Protein AF-A0A6M3IX75-F1 (afdb_monomer_lite)

Radius of gyration: 53.21 Å; chains: 1; bounding box: 108×41×161 Å

Structure (mmCIF, N/CA/C/O backbone):
data_AF-A0A6M3IX75-F1
#
_entry.id   AF-A0A6M3IX75-F1
#
loop_
_atom_site.group_PDB
_atom_site.id
_atom_site.type_symbol
_atom_site.label_atom_id
_atom_site.label_alt_id
_atom_site.label_comp_id
_atom_site.label_asym_id
_atom_site.label_entity_id
_atom_site.label_seq_id
_atom_site.pdbx_PDB_ins_code
_atom_site.Cartn_x
_atom_site.Cartn_y
_atom_site.Cartn_z
_atom_site.occupancy
_atom_site.B_iso_or_equiv
_atom_site.auth_seq_id
_atom_site.auth_comp_id
_atom_site.auth_asym_id
_atom_site.auth_atom_id
_atom_site.pdbx_PDB_model_num
ATOM 1 N N . MET A 1 1 ? 68.696 -11.502 -89.569 1.00 40.44 1 MET A N 1
ATOM 2 C CA . MET A 1 1 ? 69.568 -10.321 -89.372 1.00 40.44 1 MET A CA 1
ATOM 3 C C . MET A 1 1 ? 68.921 -9.102 -90.008 1.00 40.44 1 MET A C 1
ATOM 5 O O . MET A 1 1 ? 68.577 -9.188 -91.176 1.00 40.44 1 MET A O 1
ATOM 9 N N . LYS A 1 2 ? 68.821 -8.016 -89.228 1.00 28.00 2 LYS A N 1
ATOM 10 C CA . LYS A 1 2 ? 68.668 -6.581 -89.565 1.00 28.00 2 LYS A CA 1
ATOM 11 C C . LYS A 1 2 ? 67.514 -5.940 -88.792 1.00 28.00 2 LYS A C 1
ATOM 13 O O . LYS A 1 2 ? 66.356 -6.029 -89.174 1.00 28.00 2 LYS A O 1
ATOM 18 N N . LYS A 1 3 ? 67.898 -5.275 -87.694 1.00 28.34 3 LYS A N 1
ATOM 19 C CA . LYS A 1 3 ? 67.157 -4.170 -87.080 1.00 28.34 3 LYS A CA 1
ATOM 20 C C . LYS A 1 3 ? 66.827 -3.162 -88.183 1.00 28.34 3 LYS A C 1
ATOM 22 O O . LYS A 1 3 ? 67.756 -2.667 -88.820 1.00 28.34 3 LYS A O 1
ATOM 27 N N . LEU A 1 4 ? 65.550 -2.854 -88.385 1.00 25.48 4 LEU A N 1
ATOM 28 C CA . LEU A 1 4 ? 65.150 -1.655 -89.110 1.00 25.48 4 LEU A CA 1
ATOM 29 C C . LEU A 1 4 ? 64.606 -0.661 -88.087 1.00 25.48 4 LEU A C 1
ATOM 31 O O . LEU A 1 4 ? 63.530 -0.830 -87.523 1.00 25.48 4 LEU A O 1
ATOM 35 N N . LEU A 1 5 ? 65.447 0.326 -87.802 1.00 26.14 5 LEU A N 1
ATOM 36 C CA . LEU A 1 5 ? 65.167 1.486 -86.978 1.00 26.14 5 LEU A CA 1
ATOM 37 C C . LEU A 1 5 ? 64.252 2.407 -87.802 1.00 26.14 5 LEU A C 1
ATOM 39 O O . LEU A 1 5 ? 64.727 3.067 -88.722 1.00 26.14 5 LEU A O 1
ATOM 43 N N . ILE A 1 6 ? 62.946 2.420 -87.532 1.00 30.80 6 ILE A N 1
ATOM 44 C CA . ILE A 1 6 ? 62.037 3.397 -88.149 1.00 30.80 6 ILE A CA 1
ATOM 45 C C . ILE A 1 6 ? 62.071 4.653 -87.280 1.00 30.80 6 ILE A C 1
ATOM 47 O O . ILE A 1 6 ? 61.275 4.832 -86.365 1.00 30.80 6 ILE A O 1
ATOM 51 N N . GLY A 1 7 ? 63.049 5.513 -87.560 1.00 29.00 7 GLY A N 1
ATOM 52 C CA . GLY A 1 7 ? 62.916 6.940 -87.311 1.00 29.00 7 GLY A CA 1
ATOM 53 C C . GLY A 1 7 ? 62.102 7.527 -88.456 1.00 29.00 7 GLY A C 1
ATOM 54 O O . GLY A 1 7 ? 62.634 7.728 -89.543 1.00 29.00 7 GLY A O 1
ATOM 55 N N . ALA A 1 8 ? 60.813 7.761 -88.233 1.00 31.03 8 ALA A N 1
ATOM 56 C CA . ALA A 1 8 ? 59.989 8.542 -89.141 1.00 31.03 8 ALA A CA 1
ATOM 57 C C . ALA A 1 8 ? 59.183 9.547 -88.320 1.00 31.03 8 ALA A C 1
ATOM 59 O O . ALA A 1 8 ? 58.289 9.197 -87.554 1.00 31.03 8 ALA A O 1
ATOM 60 N N . ILE A 1 9 ? 59.569 10.807 -88.489 1.00 30.52 9 ILE A N 1
ATOM 61 C CA . ILE A 1 9 ? 58.834 12.007 -88.116 1.00 30.52 9 ILE A CA 1
ATOM 62 C C . ILE A 1 9 ? 57.450 11.895 -88.765 1.00 30.52 9 ILE A C 1
ATOM 64 O O . ILE A 1 9 ? 57.323 12.006 -89.982 1.00 30.52 9 ILE A O 1
ATOM 68 N N . LEU A 1 10 ? 56.417 11.618 -87.969 1.00 32.62 10 LEU A N 1
ATOM 69 C CA . LEU A 1 10 ? 55.041 11.538 -88.451 1.00 32.62 10 LEU A CA 1
ATOM 70 C C . LEU A 1 10 ? 54.417 12.940 -88.435 1.00 32.62 10 LEU A C 1
ATOM 72 O O . LEU A 1 10 ? 53.571 13.258 -87.606 1.00 32.62 10 LEU A O 1
ATOM 76 N N . THR A 1 11 ? 54.857 13.801 -89.349 1.00 30.72 11 THR A N 1
ATOM 77 C CA . THR A 1 11 ? 54.124 15.020 -89.709 1.00 30.72 11 THR A CA 1
ATOM 78 C C . THR A 1 11 ? 53.166 14.697 -90.850 1.00 30.72 11 THR A C 1
ATOM 80 O O . THR A 1 11 ? 53.593 14.527 -91.987 1.00 30.72 11 THR A O 1
ATOM 83 N N . GLY A 1 12 ? 51.872 14.636 -90.531 1.00 30.86 12 GLY A N 1
ATOM 84 C CA . GLY A 1 12 ? 50.777 14.751 -91.496 1.00 30.86 12 GLY A CA 1
ATOM 85 C C . GLY A 1 12 ? 50.437 13.494 -92.300 1.00 30.86 12 GLY A C 1
ATOM 86 O O . GLY A 1 12 ? 50.823 13.372 -93.456 1.00 30.86 12 GLY A O 1
ATOM 87 N N . ILE A 1 13 ? 49.584 12.628 -91.746 1.00 34.19 13 ILE A N 1
ATOM 88 C CA . ILE A 1 13 ? 48.666 11.820 -92.562 1.00 34.19 13 ILE A CA 1
ATOM 89 C C . ILE A 1 13 ? 47.246 12.294 -92.244 1.00 34.19 13 ILE A C 1
ATOM 91 O O . ILE A 1 13 ? 46.690 11.969 -91.196 1.00 34.19 13 ILE A O 1
ATOM 95 N N . LEU A 1 14 ? 46.658 13.070 -93.163 1.00 30.61 14 LEU A N 1
ATOM 96 C CA . LEU A 1 14 ? 45.205 13.125 -93.301 1.00 30.61 14 LEU A CA 1
ATOM 97 C C . LEU A 1 14 ? 44.756 11.739 -93.774 1.00 30.61 14 LEU A C 1
ATOM 99 O O . LEU A 1 14 ? 45.008 11.347 -94.910 1.00 30.61 14 LEU A O 1
ATOM 103 N N . ILE A 1 15 ? 44.105 10.988 -92.895 1.00 34.41 15 ILE A N 1
ATOM 104 C CA . ILE A 1 15 ? 43.408 9.756 -93.263 1.00 34.41 15 ILE A CA 1
ATOM 105 C C . ILE A 1 15 ? 42.079 10.118 -93.938 1.00 34.41 15 ILE A C 1
ATOM 107 O O . ILE A 1 15 ? 41.232 10.783 -93.340 1.00 34.41 15 ILE A O 1
ATOM 111 N N . SER A 1 16 ? 41.911 9.665 -95.185 1.00 28.20 16 SER A N 1
ATOM 112 C CA . SER A 1 16 ? 40.621 9.558 -95.886 1.00 28.20 16 SER A CA 1
ATOM 113 C C . SER A 1 16 ? 39.579 8.867 -94.992 1.00 28.20 16 SER A C 1
ATOM 115 O O . SER A 1 16 ? 39.947 7.952 -94.245 1.00 28.20 16 SER A O 1
ATOM 117 N N . PRO A 1 17 ? 38.283 9.234 -95.049 1.00 36.06 17 PRO A N 1
ATOM 118 C CA . PRO A 1 17 ? 37.266 8.514 -94.299 1.00 36.06 17 PRO A CA 1
ATOM 119 C C . PRO A 1 17 ? 37.123 7.099 -94.880 1.00 36.06 17 PRO A C 1
ATOM 121 O O . PRO A 1 17 ? 37.270 6.903 -96.084 1.00 36.06 17 PRO A O 1
ATOM 124 N N . ALA A 1 18 ? 36.830 6.132 -94.010 1.00 31.28 18 ALA A N 1
ATOM 125 C CA . ALA A 1 18 ? 36.644 4.705 -94.303 1.00 31.28 18 ALA A CA 1
ATOM 126 C C . ALA A 1 18 ? 37.900 3.815 -94.416 1.00 31.28 18 ALA A C 1
ATOM 128 O O . ALA A 1 18 ? 37.908 2.847 -95.173 1.00 31.28 18 ALA A O 1
ATOM 129 N N . ILE A 1 19 ? 38.914 4.032 -93.573 1.00 32.78 19 ILE A N 1
ATOM 130 C CA . ILE A 1 19 ? 39.750 2.908 -93.123 1.00 32.78 19 ILE A CA 1
ATOM 131 C C . ILE A 1 19 ? 39.488 2.720 -91.635 1.00 32.78 19 ILE A C 1
ATOM 133 O O . ILE A 1 19 ? 39.953 3.500 -90.808 1.00 32.78 19 ILE A O 1
ATOM 137 N N . SER A 1 20 ? 38.719 1.680 -91.308 1.00 37.78 20 SER A N 1
ATOM 138 C CA . SER A 1 20 ? 38.630 1.126 -89.957 1.00 37.78 20 SER A CA 1
ATOM 139 C C . SER A 1 20 ? 39.998 0.518 -89.636 1.00 37.78 20 SER A C 1
ATOM 141 O O . SER A 1 20 ? 40.235 -0.675 -89.822 1.00 37.78 20 SER A O 1
ATOM 143 N N . ALA A 1 21 ? 40.959 1.370 -89.285 1.00 35.22 21 ALA A N 1
ATOM 144 C CA . ALA A 1 21 ? 42.307 0.955 -88.956 1.00 35.22 21 ALA A CA 1
ATOM 145 C C . ALA A 1 21 ? 42.254 0.288 -87.581 1.00 35.22 21 ALA A C 1
ATOM 147 O O . ALA A 1 21 ? 42.228 0.951 -86.551 1.00 35.22 21 ALA A O 1
ATOM 148 N N . LYS A 1 22 ? 42.199 -1.045 -87.575 1.00 38.91 22 LYS A N 1
ATOM 149 C CA . LYS A 1 22 ? 42.317 -1.864 -86.370 1.00 38.91 22 LYS A CA 1
ATOM 150 C C . LYS A 1 22 ? 43.720 -1.655 -85.790 1.00 38.91 22 LYS A C 1
ATOM 152 O O . LYS A 1 22 ? 44.666 -2.338 -86.177 1.00 38.91 22 LYS A O 1
ATOM 157 N N . PHE A 1 23 ? 43.875 -0.661 -84.920 1.00 42.03 23 PHE A N 1
ATOM 158 C CA . PHE A 1 23 ? 45.147 -0.329 -84.287 1.00 42.03 23 PHE A CA 1
ATOM 159 C C . PHE A 1 23 ? 45.426 -1.347 -83.169 1.00 42.03 23 PHE A C 1
ATOM 161 O O . PHE A 1 23 ? 45.122 -1.124 -82.003 1.00 42.03 23 PHE A O 1
ATOM 168 N N . VAL A 1 24 ? 45.961 -2.516 -83.535 1.00 38.50 24 VAL A N 1
ATOM 169 C CA . VAL A 1 24 ? 46.427 -3.532 -82.577 1.00 38.50 24 VAL A CA 1
ATOM 170 C C . VAL A 1 24 ? 47.841 -3.152 -82.146 1.00 38.50 24 VAL A C 1
ATOM 172 O O . VAL A 1 24 ? 48.825 -3.640 -82.697 1.00 38.50 24 VAL A O 1
ATOM 175 N N . ALA A 1 25 ? 47.952 -2.218 -81.204 1.00 41.47 25 ALA A N 1
ATOM 176 C CA . ALA A 1 25 ? 49.225 -1.917 -80.566 1.00 41.47 25 ALA A CA 1
ATOM 177 C C . ALA A 1 25 ? 49.418 -2.865 -79.378 1.00 41.47 25 ALA A C 1
ATOM 179 O O . ALA A 1 25 ? 48.844 -2.669 -78.314 1.00 41.47 25 ALA A O 1
ATOM 180 N N . THR A 1 26 ? 50.227 -3.908 -79.561 1.00 42.06 26 THR A N 1
ATOM 181 C CA . THR A 1 26 ? 50.444 -4.957 -78.550 1.00 42.06 26 THR A CA 1
ATOM 182 C C . THR A 1 26 ? 51.322 -4.519 -77.365 1.00 42.06 26 THR A C 1
ATOM 184 O O . THR A 1 26 ? 51.635 -5.352 -76.526 1.00 42.06 26 THR A O 1
ATOM 187 N N . GLN A 1 27 ? 51.734 -3.248 -77.295 1.00 39.84 27 GLN A N 1
ATOM 188 C CA . GLN A 1 27 ? 52.182 -2.515 -76.099 1.00 39.84 27 GLN A CA 1
ATOM 189 C C . GLN A 1 27 ? 52.596 -1.098 -76.536 1.00 39.84 27 GLN A C 1
ATOM 191 O O . GLN A 1 27 ? 53.496 -0.943 -77.364 1.00 39.84 27 GLN A O 1
ATOM 196 N N . VAL A 1 28 ? 51.958 -0.056 -75.999 1.00 45.47 28 VAL A N 1
ATOM 197 C CA . VAL A 1 28 ? 52.397 1.340 -76.172 1.00 45.47 28 VAL A CA 1
ATOM 198 C C . VAL A 1 28 ? 53.085 1.766 -74.879 1.00 45.47 28 VAL A C 1
ATOM 200 O O . VAL A 1 28 ? 52.443 1.827 -73.839 1.00 45.47 28 VAL A O 1
ATOM 203 N N . SER A 1 29 ? 54.392 2.027 -74.945 1.00 42.28 29 SER A N 1
ATOM 204 C CA . SER A 1 29 ? 55.202 2.558 -73.842 1.00 42.28 29 SER A CA 1
ATOM 205 C C . SER A 1 29 ? 55.752 3.916 -74.267 1.00 42.28 29 SER A C 1
ATOM 207 O O . SER A 1 29 ? 56.692 3.980 -75.061 1.00 42.28 29 SER A O 1
ATOM 209 N N . THR A 1 30 ? 55.175 5.012 -73.773 1.00 48.75 30 THR A N 1
ATOM 210 C CA . THR A 1 30 ? 55.641 6.372 -74.086 1.00 48.75 30 THR A CA 1
ATOM 211 C C . THR A 1 30 ? 56.439 6.938 -72.920 1.00 48.75 30 THR A C 1
ATOM 213 O O . THR A 1 30 ? 55.880 7.514 -71.995 1.00 48.75 30 THR A O 1
ATOM 216 N N . THR A 1 31 ? 57.764 6.805 -72.946 1.00 42.31 31 THR A N 1
ATOM 217 C CA . THR A 1 31 ? 58.629 7.391 -71.905 1.00 42.31 31 THR A CA 1
ATOM 218 C C . THR A 1 31 ? 58.879 8.888 -72.093 1.00 42.31 31 THR A C 1
ATOM 220 O O . THR A 1 31 ? 59.454 9.531 -71.217 1.00 42.31 31 THR A O 1
ATOM 223 N N . THR A 1 32 ? 58.463 9.483 -73.212 1.00 39.03 32 THR A N 1
ATOM 224 C CA . THR A 1 32 ? 58.507 10.935 -73.438 1.00 39.03 32 THR A CA 1
ATOM 225 C C . THR A 1 32 ? 57.735 11.238 -74.716 1.00 39.03 32 THR A C 1
ATOM 227 O O . THR A 1 32 ? 58.146 10.755 -75.759 1.00 39.03 32 THR A O 1
ATOM 230 N N . LEU A 1 33 ? 56.622 11.971 -74.650 1.00 40.88 33 LEU A N 1
ATOM 231 C CA . LEU A 1 33 ? 56.167 12.945 -75.657 1.00 40.88 33 LEU A CA 1
ATOM 232 C C . LEU A 1 33 ? 54.763 13.437 -75.269 1.00 40.88 33 LEU A C 1
ATOM 234 O O . LEU A 1 33 ? 53.867 12.640 -75.010 1.00 40.88 33 LEU A O 1
ATOM 238 N N . ALA A 1 34 ? 54.571 14.755 -75.298 1.00 43.09 34 ALA A N 1
ATOM 239 C CA . ALA A 1 34 ? 53.275 15.426 -75.239 1.00 43.09 34 ALA A CA 1
ATOM 240 C C . ALA A 1 34 ? 52.460 15.163 -76.525 1.00 43.09 34 ALA A C 1
ATOM 242 O O . ALA A 1 34 ? 52.217 16.066 -77.320 1.00 43.09 34 ALA A O 1
ATOM 243 N N . ALA A 1 35 ? 52.095 13.905 -76.770 1.00 43.53 35 ALA A N 1
ATOM 244 C CA . ALA A 1 35 ? 51.227 13.498 -77.864 1.00 43.53 35 ALA A CA 1
ATOM 245 C C . ALA A 1 35 ? 49.833 13.203 -77.302 1.00 43.53 35 ALA A C 1
ATOM 247 O O . ALA A 1 35 ? 49.654 12.289 -76.500 1.00 43.53 35 ALA A O 1
ATOM 248 N N . THR A 1 36 ? 48.837 13.983 -77.715 1.00 46.53 36 THR A N 1
ATOM 249 C CA . THR A 1 36 ? 47.433 13.702 -77.410 1.00 46.53 36 THR A CA 1
ATOM 250 C C . THR A 1 36 ? 47.015 12.445 -78.172 1.00 46.53 36 THR A C 1
ATOM 252 O O . THR A 1 36 ? 46.922 12.453 -79.399 1.00 46.53 36 THR A O 1
ATOM 255 N N . PHE A 1 37 ? 46.791 11.347 -77.456 1.00 54.47 37 PHE A N 1
ATOM 256 C CA . PHE A 1 37 ? 46.256 10.114 -78.024 1.00 54.47 37 PHE A CA 1
ATOM 257 C C . PHE A 1 37 ? 44.728 10.227 -78.107 1.00 54.47 37 PHE A C 1
ATOM 259 O O . PHE A 1 37 ? 44.051 10.242 -77.081 1.00 54.47 37 PHE A O 1
ATOM 266 N N . VAL A 1 38 ? 44.187 10.370 -79.320 1.00 51.41 38 VAL A N 1
ATOM 267 C CA . VAL A 1 38 ? 42.743 10.530 -79.559 1.00 51.41 38 VAL A CA 1
ATOM 268 C C . VAL A 1 38 ? 42.190 9.240 -80.151 1.00 51.41 38 VAL A C 1
ATOM 270 O O . VAL A 1 38 ? 42.506 8.899 -81.290 1.00 51.41 38 VAL A O 1
ATOM 273 N N . LEU A 1 39 ? 41.351 8.546 -79.385 1.00 55.62 39 LEU A N 1
ATOM 274 C CA . LEU A 1 39 ? 40.544 7.430 -79.876 1.00 55.62 39 LEU A CA 1
ATOM 275 C C . LEU A 1 39 ? 39.267 7.972 -80.522 1.00 55.62 39 LEU A C 1
ATOM 277 O O . LEU A 1 39 ? 38.650 8.904 -80.003 1.00 55.62 39 LEU A O 1
ATOM 281 N N . LYS A 1 40 ? 38.862 7.396 -81.653 1.00 52.91 40 LYS A N 1
ATOM 282 C CA . LYS A 1 40 ? 37.570 7.675 -82.285 1.00 52.91 40 LYS A CA 1
ATOM 283 C C . LYS A 1 40 ? 36.563 6.590 -81.909 1.00 52.91 40 LYS A C 1
ATOM 285 O O . LYS A 1 40 ? 36.921 5.464 -81.569 1.00 52.91 40 LYS A O 1
ATOM 290 N N . ALA A 1 41 ? 35.277 6.924 -81.997 1.00 46.66 41 ALA A N 1
ATOM 291 C CA . ALA A 1 41 ? 34.206 5.960 -81.773 1.00 46.66 41 ALA A CA 1
ATOM 292 C C . ALA A 1 41 ? 34.354 4.755 -82.726 1.00 46.66 41 ALA A C 1
ATOM 294 O O . ALA A 1 41 ? 34.395 4.931 -83.944 1.00 46.66 41 ALA A O 1
ATOM 295 N N . GLY A 1 42 ? 34.429 3.545 -82.162 1.00 51.00 42 GLY A N 1
ATOM 296 C CA . GLY A 1 42 ? 34.626 2.288 -82.899 1.00 51.00 42 GLY A CA 1
ATOM 297 C C . GLY A 1 42 ? 36.044 1.709 -82.829 1.00 51.00 42 GLY A C 1
ATOM 298 O O . GLY A 1 42 ? 36.241 0.557 -83.219 1.00 51.00 42 GLY A O 1
ATOM 299 N N . ASP A 1 43 ? 37.018 2.447 -82.291 1.00 51.78 43 ASP A N 1
ATOM 300 C CA . ASP A 1 43 ? 38.364 1.920 -82.071 1.00 51.78 43 ASP A CA 1
ATOM 301 C C . ASP A 1 43 ? 38.355 0.874 -80.940 1.00 51.78 43 ASP A C 1
ATOM 303 O O . ASP A 1 43 ? 37.815 1.098 -79.857 1.00 51.78 43 ASP A O 1
ATOM 307 N N . THR A 1 44 ? 38.957 -0.294 -81.187 1.00 49.97 44 THR A N 1
ATOM 308 C CA . THR A 1 44 ? 39.134 -1.360 -80.184 1.00 49.97 44 THR A CA 1
ATOM 309 C C . THR A 1 44 ? 40.621 -1.562 -79.928 1.00 49.97 44 THR A C 1
ATOM 311 O O . THR A 1 44 ? 41.368 -1.891 -80.850 1.00 49.97 44 THR A O 1
ATOM 314 N N . MET A 1 45 ? 41.048 -1.392 -78.677 1.00 53.31 45 MET A N 1
ATOM 315 C CA . MET A 1 45 ? 42.420 -1.661 -78.244 1.00 53.31 45 MET A CA 1
ATOM 316 C C . MET A 1 45 ? 42.497 -3.083 -77.675 1.00 53.31 45 MET A C 1
ATOM 318 O O . MET A 1 45 ? 41.792 -3.424 -76.724 1.00 53.31 45 MET A O 1
ATOM 322 N N . THR A 1 46 ? 43.356 -3.917 -78.257 1.00 47.78 46 THR A N 1
ATOM 323 C CA . THR A 1 46 ? 43.684 -5.261 -77.753 1.00 47.78 46 THR A CA 1
ATOM 324 C C . THR A 1 46 ? 45.149 -5.283 -77.317 1.00 47.78 46 THR A C 1
ATOM 326 O O . THR A 1 46 ? 46.029 -5.225 -78.176 1.00 47.78 46 THR A O 1
ATOM 329 N N . GLY A 1 47 ? 45.391 -5.345 -76.003 1.00 51.19 47 GLY A N 1
ATOM 330 C CA . GLY A 1 47 ? 46.714 -5.270 -75.363 1.00 51.19 47 GLY A CA 1
ATOM 331 C C . GLY A 1 47 ? 46.711 -4.354 -74.129 1.00 51.19 47 GLY A C 1
ATOM 332 O O . GLY A 1 47 ? 45.736 -3.637 -73.903 1.00 51.19 47 GLY A O 1
ATOM 333 N N . ASP A 1 48 ? 47.793 -4.374 -73.347 1.00 46.78 48 ASP A N 1
ATOM 334 C CA . ASP A 1 48 ? 47.944 -3.526 -72.155 1.00 46.78 48 ASP A CA 1
ATOM 335 C C . ASP A 1 48 ? 48.457 -2.122 -72.543 1.00 46.78 48 ASP A C 1
ATOM 337 O O . ASP A 1 48 ? 49.401 -1.980 -73.331 1.00 46.78 48 ASP A O 1
ATOM 341 N N . LEU A 1 49 ? 47.852 -1.071 -71.978 1.00 57.16 49 LEU A N 1
ATOM 342 C CA . LEU A 1 49 ? 48.319 0.315 -72.101 1.00 57.16 49 LEU A CA 1
ATOM 343 C C . LEU A 1 49 ? 49.254 0.641 -70.928 1.00 57.16 49 LEU A C 1
ATOM 345 O O . LEU A 1 49 ? 48.815 0.637 -69.780 1.00 57.16 49 LEU A O 1
ATOM 349 N N . ASN A 1 50 ? 50.526 0.939 -71.210 1.00 51.47 50 ASN A N 1
ATOM 350 C CA . ASN A 1 50 ? 51.535 1.234 -70.191 1.00 51.47 50 ASN A CA 1
ATOM 351 C C . ASN A 1 50 ? 51.840 2.745 -70.144 1.00 51.47 50 ASN A C 1
ATOM 353 O O . ASN A 1 50 ? 52.393 3.301 -71.095 1.00 51.47 50 ASN A O 1
ATOM 357 N N . LEU A 1 51 ? 51.498 3.405 -69.031 1.00 57.12 51 LEU A N 1
ATOM 358 C CA . LEU A 1 51 ? 51.687 4.848 -68.805 1.00 57.12 51 LEU A CA 1
ATOM 359 C C . LEU A 1 51 ? 52.677 5.086 -67.645 1.00 57.12 51 LEU A C 1
ATOM 361 O O . LEU A 1 51 ? 52.257 5.303 -66.509 1.00 57.12 51 LEU A O 1
ATOM 365 N N . PRO A 1 52 ? 53.998 5.042 -67.894 1.00 49.59 52 PRO A N 1
ATOM 366 C CA . PRO A 1 52 ? 55.003 4.911 -66.834 1.00 49.59 52 PRO A CA 1
ATOM 367 C C . PRO A 1 52 ? 55.271 6.179 -65.990 1.00 49.59 52 PRO A C 1
ATOM 369 O O . PRO A 1 52 ? 56.125 6.141 -65.107 1.00 49.59 52 PRO A O 1
ATOM 372 N N . ASN A 1 53 ? 54.599 7.313 -66.233 1.00 49.81 53 ASN A N 1
ATOM 373 C CA . ASN A 1 53 ? 54.865 8.596 -65.560 1.00 49.81 53 ASN A CA 1
ATOM 374 C C . ASN A 1 53 ? 53.655 9.559 -65.577 1.00 49.81 53 ASN A C 1
ATOM 376 O O . ASN A 1 53 ? 53.584 10.511 -66.357 1.00 49.81 53 ASN A O 1
ATOM 380 N N . LEU A 1 54 ? 52.704 9.338 -64.667 1.00 51.75 54 LEU A N 1
ATOM 381 C CA . LEU A 1 54 ? 51.427 10.057 -64.589 1.00 51.75 54 LEU A CA 1
ATOM 382 C C . LEU A 1 54 ? 51.486 11.355 -63.745 1.00 51.75 54 LEU A C 1
ATOM 384 O O . LEU A 1 54 ? 50.635 11.576 -62.896 1.00 51.75 54 LEU A O 1
ATOM 388 N N . ASN A 1 55 ? 52.487 12.223 -63.953 1.00 45.22 55 ASN A N 1
ATOM 389 C CA . ASN A 1 55 ? 52.508 13.577 -63.348 1.00 45.22 55 ASN A CA 1
ATOM 390 C C . ASN A 1 55 ? 51.991 14.666 -64.313 1.00 45.22 55 ASN A C 1
ATOM 392 O O . ASN A 1 55 ? 52.311 15.845 -64.194 1.00 45.22 55 ASN A O 1
ATOM 396 N N . ALA A 1 56 ? 51.225 14.263 -65.323 1.00 44.69 56 ALA A N 1
ATOM 397 C CA . ALA A 1 56 ? 50.512 15.161 -66.215 1.00 44.69 56 ALA A CA 1
ATOM 398 C C . ALA A 1 56 ? 49.052 14.712 -66.253 1.00 44.69 56 ALA A C 1
ATOM 400 O O . ALA A 1 56 ? 48.767 13.520 -66.333 1.00 44.69 56 ALA A O 1
ATOM 401 N N . THR A 1 57 ? 48.123 15.658 -66.170 1.00 42.41 57 THR A N 1
ATOM 402 C CA . THR A 1 57 ? 46.690 15.412 -66.334 1.00 42.41 57 THR A CA 1
ATOM 403 C C . THR A 1 57 ? 46.429 14.883 -67.749 1.00 42.41 57 THR A C 1
ATOM 405 O O . THR A 1 57 ? 46.376 15.655 -68.705 1.00 42.41 57 THR A O 1
ATOM 408 N N . TYR A 1 58 ? 46.282 13.567 -67.913 1.00 47.03 58 TYR A N 1
ATOM 409 C CA . TYR A 1 58 ? 45.905 12.960 -69.192 1.00 47.03 58 TYR A CA 1
ATOM 410 C C . TYR A 1 58 ? 44.380 12.882 -69.275 1.00 47.03 58 TYR A C 1
ATOM 412 O O . TYR A 1 58 ? 43.761 11.907 -68.859 1.00 47.03 58 TYR A O 1
ATOM 420 N N . GLY A 1 59 ? 43.756 13.943 -69.786 1.00 42.00 59 GLY A N 1
ATOM 421 C CA . GLY A 1 59 ? 42.325 13.937 -70.075 1.00 42.00 59 GLY A CA 1
ATOM 422 C C . GLY A 1 59 ? 42.022 13.026 -71.264 1.00 42.00 59 GLY A C 1
ATOM 423 O O . GLY A 1 59 ? 42.330 13.375 -72.402 1.00 42.00 59 GLY A O 1
ATOM 424 N N . VAL A 1 60 ? 41.395 11.874 -71.023 1.00 46.62 60 VAL A N 1
ATOM 425 C CA . VAL A 1 60 ? 40.778 11.075 -72.091 1.00 46.62 60 VAL A CA 1
ATOM 426 C C . VAL A 1 60 ? 39.461 11.762 -72.460 1.00 46.62 60 VAL A C 1
ATOM 428 O O . VAL A 1 60 ? 38.439 11.574 -71.805 1.00 46.62 60 VAL A O 1
ATOM 431 N N . SER A 1 61 ? 39.497 12.635 -73.470 1.00 41.91 61 SER A N 1
ATOM 432 C CA . SER A 1 61 ? 38.289 13.281 -73.996 1.00 41.91 61 SER A CA 1
ATOM 433 C C . SER A 1 61 ? 37.429 12.232 -74.707 1.00 41.91 61 SER A C 1
ATOM 435 O O . SER A 1 61 ? 37.899 11.522 -75.594 1.00 41.91 61 SER A O 1
ATOM 437 N N . ALA A 1 62 ? 36.196 12.082 -74.233 1.00 41.75 62 ALA A N 1
ATOM 438 C CA . ALA A 1 62 ? 35.341 10.927 -74.451 1.00 41.75 62 ALA A CA 1
ATOM 439 C C . ALA A 1 62 ? 35.025 10.610 -75.926 1.00 41.75 62 ALA A C 1
ATOM 441 O O . ALA A 1 62 ? 34.411 11.404 -76.635 1.00 41.75 62 ALA A O 1
ATOM 442 N N . ALA A 1 63 ? 35.314 9.368 -76.316 1.00 41.78 63 ALA A N 1
ATOM 443 C CA . ALA A 1 63 ? 34.575 8.615 -77.327 1.00 41.78 63 ALA A CA 1
ATOM 444 C C . ALA A 1 63 ? 34.675 7.116 -76.984 1.00 41.78 63 ALA A C 1
ATOM 446 O O . ALA A 1 63 ? 35.606 6.461 -77.427 1.00 41.78 63 ALA A O 1
ATOM 447 N N . THR A 1 64 ? 33.781 6.624 -76.111 1.00 48.97 64 THR A N 1
ATOM 448 C CA . THR A 1 64 ? 33.373 5.209 -75.874 1.00 48.97 64 THR A C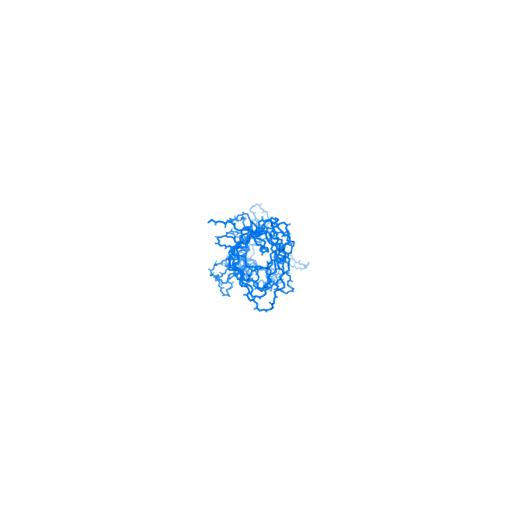A 1
ATOM 449 C C . THR A 1 64 ? 34.314 4.068 -76.326 1.00 48.97 64 THR A C 1
ATOM 451 O O . THR A 1 64 ? 33.871 3.083 -76.917 1.00 48.97 64 THR A O 1
ATOM 454 N N . GLY A 1 65 ? 35.612 4.152 -76.027 1.00 50.31 65 GLY A N 1
ATOM 455 C CA . GLY A 1 65 ? 36.575 3.085 -76.293 1.00 50.31 65 GLY A CA 1
ATOM 456 C C . GLY A 1 65 ? 36.474 1.996 -75.228 1.00 50.31 65 GLY A C 1
ATOM 457 O O . GLY A 1 65 ? 36.570 2.283 -74.037 1.00 50.31 65 GLY A O 1
ATOM 458 N N . VAL A 1 66 ? 36.277 0.745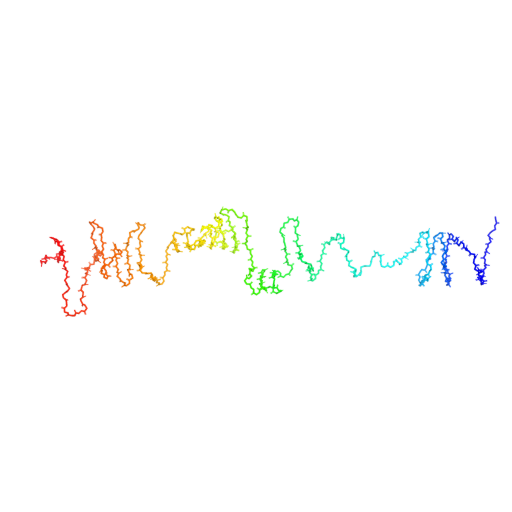 -75.648 1.00 50.34 66 VAL A N 1
ATOM 459 C CA . VAL A 1 66 ? 36.324 -0.429 -74.764 1.00 50.34 66 VAL A CA 1
ATOM 460 C C . VAL A 1 66 ? 37.766 -0.938 -74.728 1.00 50.34 66 VAL A C 1
ATOM 462 O O . VAL A 1 66 ? 38.307 -1.347 -75.757 1.00 50.34 66 VAL A O 1
ATOM 465 N N . PHE A 1 67 ? 38.396 -0.924 -73.553 1.00 52.06 67 PHE A N 1
ATOM 466 C CA . PHE A 1 67 ? 39.703 -1.550 -73.343 1.00 52.06 67 PHE A CA 1
ATOM 467 C C . PHE A 1 67 ? 39.500 -3.037 -73.014 1.00 52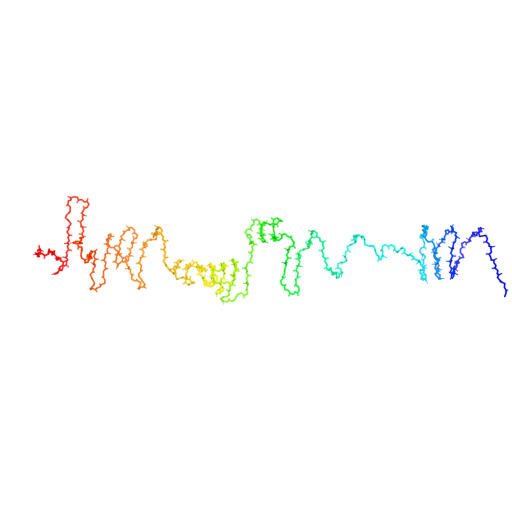.06 67 PHE A C 1
ATOM 469 O O . PHE A 1 67 ? 38.853 -3.374 -72.029 1.00 52.06 67 PHE A O 1
ATOM 476 N N . SER A 1 68 ? 40.028 -3.935 -73.852 1.00 47.72 68 SER A N 1
ATOM 477 C CA . SER A 1 68 ? 39.887 -5.399 -73.724 1.00 47.72 68 SER A CA 1
ATOM 478 C C . SER A 1 68 ? 41.126 -6.062 -73.080 1.00 47.72 68 SER A C 1
ATOM 480 O O . SER A 1 68 ? 41.484 -7.188 -73.432 1.00 47.72 68 SER A O 1
ATOM 482 N N . GLY A 1 69 ? 41.813 -5.364 -72.171 1.00 51.78 69 GLY A N 1
ATOM 483 C CA . GLY A 1 69 ? 43.045 -5.809 -71.500 1.00 51.78 69 GLY A CA 1
ATOM 484 C C . GLY A 1 69 ? 43.169 -5.226 -70.088 1.00 51.78 69 GLY A C 1
ATOM 485 O O . GLY A 1 69 ? 42.394 -4.341 -69.720 1.00 51.78 69 GLY A O 1
ATOM 486 N N . ALA A 1 70 ? 44.109 -5.731 -69.285 1.00 49.91 70 ALA A N 1
ATOM 487 C CA . ALA A 1 70 ? 44.315 -5.240 -67.924 1.00 49.91 70 ALA A CA 1
ATOM 488 C C . ALA A 1 70 ? 45.013 -3.869 -67.962 1.00 49.91 70 ALA A C 1
ATOM 490 O O . ALA A 1 70 ? 46.020 -3.685 -68.644 1.00 49.91 70 ALA A O 1
ATOM 491 N N . LEU A 1 71 ? 44.495 -2.885 -67.223 1.00 54.56 71 LEU A N 1
ATOM 492 C CA . LEU A 1 71 ? 45.157 -1.589 -67.081 1.00 54.56 71 LEU A CA 1
ATOM 493 C C . LEU A 1 71 ? 46.270 -1.695 -66.030 1.00 54.56 71 LEU A C 1
ATOM 495 O O . LEU A 1 71 ? 45.995 -1.774 -64.835 1.00 54.56 71 LEU A O 1
ATOM 499 N N . ALA A 1 72 ? 47.526 -1.690 -66.475 1.00 54.41 72 ALA A N 1
ATOM 500 C CA . ALA A 1 72 ? 48.696 -1.698 -65.602 1.00 54.41 72 ALA A CA 1
ATOM 501 C C . ALA A 1 72 ? 49.156 -0.257 -65.305 1.00 54.41 72 ALA A C 1
ATOM 503 O O . ALA A 1 72 ? 49.950 0.319 -66.047 1.00 54.41 72 ALA A O 1
ATOM 504 N N . ALA A 1 73 ? 48.652 0.330 -64.217 1.00 53.09 73 ALA A N 1
ATOM 505 C CA . ALA A 1 73 ? 49.092 1.625 -63.692 1.00 53.09 73 ALA A CA 1
ATOM 506 C C . ALA A 1 73 ? 49.652 1.460 -62.268 1.00 53.09 73 ALA A C 1
ATOM 508 O O . ALA A 1 73 ? 49.138 0.655 -61.494 1.00 53.09 73 ALA A O 1
ATOM 509 N N . SER A 1 74 ? 50.689 2.222 -61.896 1.00 50.44 74 SER A N 1
ATOM 510 C CA . SER A 1 74 ? 51.233 2.218 -60.522 1.00 50.44 74 SER A CA 1
ATOM 511 C C . SER A 1 74 ? 50.259 2.810 -59.497 1.00 50.44 74 SER A C 1
ATOM 513 O O . SER A 1 74 ? 50.314 2.469 -58.321 1.00 50.44 74 SER A O 1
ATOM 515 N N . THR A 1 75 ? 49.368 3.688 -59.957 1.00 51.19 75 THR A N 1
ATOM 516 C CA . THR A 1 75 ? 48.220 4.237 -59.232 1.00 51.19 75 THR A CA 1
ATOM 517 C C . THR A 1 75 ? 47.105 4.454 -60.247 1.00 51.19 75 THR A C 1
ATOM 519 O O . THR A 1 75 ? 47.322 5.127 -61.256 1.00 51.19 75 THR A O 1
ATOM 522 N N . LEU A 1 76 ? 45.933 3.876 -59.998 1.00 56.28 76 LEU A N 1
ATOM 523 C CA . LEU A 1 76 ? 44.721 4.120 -60.769 1.00 56.28 76 LEU A CA 1
ATOM 524 C C . LEU A 1 76 ? 43.815 5.018 -59.928 1.00 56.28 76 LEU A C 1
ATOM 526 O O . LEU A 1 76 ? 43.364 4.597 -58.869 1.00 56.28 76 LEU A O 1
ATOM 530 N N . ASP A 1 77 ? 43.568 6.242 -60.385 1.00 57.06 77 ASP A N 1
ATOM 531 C CA . ASP A 1 77 ? 42.504 7.069 -59.821 1.00 57.06 77 ASP A CA 1
ATOM 532 C C . ASP A 1 77 ? 41.174 6.555 -60.384 1.00 57.06 77 ASP A C 1
ATOM 534 O O . ASP A 1 77 ? 40.779 6.872 -61.507 1.00 57.06 77 ASP A O 1
ATOM 538 N N . THR A 1 78 ? 40.525 5.667 -59.635 1.00 52.84 78 THR A N 1
ATOM 539 C CA . THR A 1 78 ? 39.209 5.108 -59.969 1.00 52.84 78 THR A CA 1
ATOM 540 C C . THR A 1 78 ? 38.067 6.092 -59.701 1.00 52.84 78 THR A C 1
ATOM 542 O O . THR A 1 78 ? 36.899 5.708 -59.777 1.00 52.84 78 THR A O 1
ATOM 545 N N . GLY A 1 79 ? 38.372 7.336 -59.317 1.00 59.84 79 GLY A N 1
ATOM 546 C CA . GLY A 1 79 ? 37.503 8.059 -58.403 1.00 59.84 79 GLY A CA 1
ATOM 547 C C . GLY A 1 79 ? 37.467 7.358 -57.041 1.00 59.84 79 GLY A C 1
ATOM 548 O O . GLY A 1 79 ? 38.013 6.264 -56.867 1.00 59.84 79 GLY A O 1
ATOM 549 N N . GLN A 1 80 ? 36.843 8.013 -56.064 1.00 54.38 80 GLN A N 1
ATOM 550 C CA . GLN A 1 80 ? 36.911 7.637 -54.649 1.00 54.38 80 GLN A CA 1
ATOM 551 C C . GLN A 1 80 ? 36.683 6.144 -54.408 1.00 54.38 80 GLN A C 1
ATOM 553 O O . GLN A 1 80 ? 35.581 5.619 -54.565 1.00 54.38 80 GLN A O 1
ATOM 558 N N . GLY A 1 81 ? 37.755 5.457 -54.025 1.00 58.03 81 GLY A N 1
ATOM 559 C CA . GLY A 1 81 ? 37.727 4.020 -53.833 1.00 58.03 81 GLY A CA 1
ATOM 560 C C . GLY A 1 81 ? 39.096 3.464 -53.495 1.00 58.03 81 GLY A C 1
ATOM 561 O O . GLY A 1 81 ? 39.829 3.054 -54.385 1.00 58.03 81 GLY A O 1
ATOM 562 N N . ALA A 1 82 ? 39.421 3.451 -52.199 1.00 51.19 82 ALA A N 1
ATOM 563 C CA . ALA A 1 82 ? 39.898 2.248 -51.498 1.00 51.19 82 ALA A CA 1
ATOM 564 C C . ALA A 1 82 ? 40.486 2.544 -50.109 1.00 51.19 82 ALA A C 1
ATOM 566 O O . ALA A 1 82 ? 40.674 1.591 -49.371 1.00 51.19 82 ALA A O 1
ATOM 567 N N . ASN A 1 83 ? 40.771 3.798 -49.727 1.00 58.81 83 ASN A N 1
ATOM 568 C CA . ASN A 1 83 ? 41.325 4.113 -48.395 1.00 58.81 83 ASN A CA 1
ATOM 569 C C . ASN A 1 83 ? 41.122 5.580 -47.946 1.00 58.81 83 ASN A C 1
ATOM 571 O O . ASN A 1 83 ? 41.901 6.109 -47.152 1.00 58.81 83 ASN A O 1
ATOM 575 N N . GLU A 1 84 ? 40.092 6.268 -48.441 1.00 48.50 84 GLU A N 1
ATOM 576 C CA . GLU A 1 84 ? 39.806 7.646 -48.026 1.00 48.50 84 GLU A CA 1
ATOM 577 C C . GLU A 1 84 ? 38.939 7.641 -46.769 1.00 48.50 84 GLU A C 1
ATOM 579 O O . GLU A 1 84 ? 37.716 7.566 -46.810 1.00 48.50 84 GLU A O 1
ATOM 584 N N . LEU A 1 85 ? 39.604 7.718 -45.621 1.00 58.94 85 LEU A N 1
ATOM 585 C CA . LEU A 1 85 ? 38.991 8.166 -44.381 1.00 58.94 85 LEU A CA 1
ATOM 586 C C . LEU A 1 85 ? 38.703 9.677 -44.500 1.00 58.94 85 LEU A C 1
ATOM 588 O O . LEU A 1 85 ? 39.448 10.494 -43.970 1.00 58.94 85 LEU A O 1
ATOM 592 N N . TYR A 1 86 ? 37.658 10.043 -45.245 1.00 54.97 86 TYR A N 1
ATOM 593 C CA . TYR A 1 86 ? 36.954 11.327 -45.151 1.00 54.97 86 TYR A CA 1
ATOM 594 C C . TYR A 1 86 ? 35.446 11.076 -45.280 1.00 54.97 86 TYR A C 1
ATOM 596 O O . TYR A 1 86 ? 35.031 10.157 -45.981 1.00 54.97 86 TYR A O 1
ATOM 604 N N . ASP A 1 87 ? 34.655 11.853 -44.535 1.00 51.84 87 ASP A N 1
ATOM 605 C CA . ASP A 1 87 ? 33.257 11.584 -44.176 1.00 51.84 87 ASP A CA 1
ATOM 606 C C . ASP A 1 87 ? 32.413 10.991 -45.317 1.00 51.84 87 ASP A C 1
ATOM 608 O O . ASP A 1 87 ? 32.137 11.650 -46.322 1.00 51.84 87 ASP A O 1
ATOM 612 N N . MET A 1 88 ? 31.956 9.745 -45.134 1.00 58.75 88 MET A N 1
ATOM 613 C CA . MET A 1 88 ? 30.950 9.126 -45.997 1.00 58.75 88 MET A CA 1
ATOM 614 C C . MET A 1 88 ? 29.654 9.941 -45.912 1.00 58.75 88 MET A C 1
ATOM 616 O O . MET A 1 88 ? 28.802 9.694 -45.066 1.00 58.75 88 MET A O 1
ATOM 620 N N . ASN A 1 89 ? 29.485 10.913 -46.805 1.00 63.16 89 ASN A N 1
ATOM 621 C CA . ASN A 1 89 ? 28.226 11.642 -46.974 1.00 63.16 89 ASN A CA 1
ATOM 622 C C . ASN A 1 89 ? 27.195 10.858 -47.810 1.00 63.16 89 ASN A C 1
ATOM 624 O O . ASN A 1 89 ? 26.172 11.413 -48.209 1.00 63.16 89 ASN A O 1
ATOM 628 N N . GLN A 1 90 ? 27.480 9.588 -48.108 1.00 68.19 90 GLN A N 1
ATOM 629 C CA . GLN A 1 90 ? 26.578 8.686 -48.807 1.00 68.19 90 GLN A CA 1
ATOM 630 C C . GLN A 1 90 ? 25.670 7.974 -47.805 1.00 68.19 90 GLN A C 1
ATOM 632 O O . GLN A 1 90 ? 26.122 7.494 -46.766 1.00 68.19 90 GLN A O 1
ATOM 637 N N . ASN A 1 91 ? 24.383 7.883 -48.136 1.00 71.62 91 ASN A N 1
ATOM 638 C CA . ASN A 1 91 ? 23.424 7.134 -47.332 1.00 71.62 91 ASN A CA 1
ATOM 639 C C . ASN A 1 91 ? 23.744 5.632 -47.391 1.00 71.62 91 ASN A C 1
ATOM 641 O O . ASN A 1 91 ? 23.993 5.091 -48.469 1.00 71.62 91 ASN A O 1
ATOM 645 N N . VAL A 1 92 ? 23.662 4.949 -46.248 1.00 78.62 92 VAL A N 1
ATOM 646 C CA . VAL A 1 92 ? 23.626 3.478 -46.191 1.00 78.62 92 VAL A CA 1
ATOM 647 C C . VAL A 1 92 ? 22.360 2.987 -46.901 1.00 78.62 92 VAL A C 1
ATOM 649 O O . VAL A 1 92 ? 21.290 3.582 -46.731 1.00 78.62 92 VAL A O 1
ATOM 652 N N . GLN A 1 93 ? 22.453 1.925 -47.708 1.00 77.31 93 GLN A N 1
ATOM 653 C CA . GLN A 1 93 ? 21.279 1.398 -48.405 1.00 77.31 93 GLN A CA 1
ATOM 654 C C . GLN A 1 93 ? 20.346 0.710 -47.405 1.00 77.31 93 GLN A C 1
ATOM 656 O O . GLN A 1 93 ? 20.785 0.035 -46.479 1.00 77.31 93 GLN A O 1
ATOM 661 N N . THR A 1 94 ? 19.031 0.815 -47.609 1.00 73.38 94 THR A N 1
ATOM 662 C CA . THR A 1 94 ? 18.027 0.228 -46.698 1.00 73.38 94 THR A CA 1
ATOM 663 C C . THR A 1 94 ? 18.033 -1.305 -46.668 1.00 73.38 94 THR A C 1
ATOM 665 O O . THR A 1 94 ? 17.300 -1.905 -45.889 1.00 73.38 94 THR A O 1
ATOM 668 N N . THR A 1 95 ? 18.804 -1.942 -47.549 1.00 81.62 95 THR A N 1
ATOM 669 C CA . THR A 1 95 ? 18.985 -3.396 -47.639 1.00 81.62 95 THR A CA 1
ATOM 670 C C . THR A 1 95 ? 20.228 -3.894 -46.909 1.00 81.62 95 THR A C 1
ATOM 672 O O . THR A 1 95 ? 20.377 -5.102 -46.731 1.00 81.62 95 THR A O 1
ATOM 675 N N . ASP A 1 96 ? 21.121 -2.994 -46.500 1.00 79.62 96 ASP A N 1
ATOM 676 C CA . ASP A 1 96 ? 22.378 -3.372 -45.869 1.00 79.62 96 ASP A CA 1
ATOM 677 C C . ASP A 1 96 ? 22.139 -3.739 -44.401 1.00 79.62 96 ASP A C 1
ATOM 679 O O . ASP A 1 96 ? 21.538 -2.988 -43.632 1.00 79.62 96 ASP A O 1
ATOM 683 N N . THR A 1 97 ? 22.639 -4.903 -43.989 1.00 79.94 97 THR A N 1
ATOM 684 C CA . THR A 1 97 ? 22.701 -5.273 -42.569 1.00 79.94 97 THR A CA 1
ATOM 685 C C . THR A 1 97 ? 24.009 -4.740 -42.000 1.00 79.94 97 THR A C 1
ATOM 687 O O . THR A 1 97 ? 25.041 -5.404 -42.070 1.00 79.94 97 THR A O 1
ATOM 690 N N . VAL A 1 98 ? 23.987 -3.507 -41.497 1.00 77.31 98 VAL A N 1
ATOM 691 C CA . VAL A 1 98 ? 25.180 -2.866 -40.931 1.00 77.31 98 VAL A CA 1
ATOM 692 C C . VAL A 1 98 ? 25.289 -3.167 -39.441 1.00 77.31 98 VAL A C 1
ATOM 694 O O . VAL A 1 98 ? 24.368 -2.888 -38.676 1.00 77.31 98 VAL A O 1
ATOM 697 N N . THR A 1 99 ? 26.449 -3.673 -39.026 1.00 79.94 99 THR A N 1
ATOM 698 C CA . THR A 1 99 ? 26.812 -3.846 -37.616 1.00 79.94 99 THR A CA 1
ATOM 699 C C . THR A 1 99 ? 27.921 -2.860 -37.271 1.00 79.94 99 THR A C 1
ATOM 701 O O . THR A 1 99 ? 29.009 -2.923 -37.844 1.00 79.94 99 THR A O 1
ATOM 704 N N . PHE A 1 100 ? 27.664 -1.956 -36.327 1.00 78.19 100 PHE A N 1
ATOM 705 C CA . PHE A 1 100 ? 28.683 -1.057 -35.787 1.00 78.19 100 PHE A CA 1
ATOM 706 C C . PHE A 1 100 ? 29.249 -1.635 -34.492 1.00 78.19 100 PHE A C 1
ATOM 708 O O . PHE A 1 100 ? 28.491 -2.051 -33.621 1.00 78.19 100 PHE A O 1
ATOM 715 N N . ALA A 1 101 ? 30.575 -1.625 -34.345 1.00 79.06 101 ALA A N 1
ATOM 716 C CA . ALA A 1 101 ? 31.216 -1.995 -33.082 1.00 79.06 101 ALA A CA 1
ATOM 717 C C . ALA A 1 101 ? 30.970 -0.943 -31.983 1.00 79.06 101 ALA A C 1
ATOM 719 O O . ALA A 1 101 ? 30.830 -1.286 -30.815 1.00 79.06 101 ALA A O 1
ATOM 720 N N . GLU A 1 102 ? 30.903 0.337 -32.361 1.00 78.50 102 GLU A N 1
ATOM 721 C CA . GLU A 1 102 ? 30.580 1.459 -31.479 1.00 78.50 102 GLU A CA 1
ATOM 722 C C . GLU A 1 102 ? 29.935 2.580 -32.312 1.00 78.50 102 GLU A C 1
ATOM 724 O O . GLU A 1 102 ? 30.376 2.853 -33.430 1.00 78.50 102 GLU A O 1
ATOM 729 N N . VAL A 1 103 ? 28.904 3.244 -31.778 1.00 82.56 103 VAL A N 1
ATOM 730 C CA . VAL A 1 103 ? 28.250 4.400 -32.416 1.00 82.56 103 VAL A CA 1
ATOM 731 C C . VAL A 1 103 ? 28.410 5.624 -31.513 1.00 82.56 103 VAL A C 1
ATOM 733 O O . VAL A 1 103 ? 27.779 5.710 -30.463 1.00 82.56 103 VAL A O 1
ATOM 736 N N . LYS A 1 104 ? 29.239 6.591 -31.925 1.00 81.44 104 LYS A N 1
ATOM 737 C CA . LYS A 1 104 ? 29.430 7.875 -31.222 1.00 81.44 104 LYS A CA 1
ATOM 738 C C . LYS A 1 104 ? 28.635 8.973 -31.916 1.00 81.44 104 LYS A C 1
ATOM 740 O O . LYS A 1 104 ? 29.077 9.514 -32.923 1.00 81.44 104 LYS A O 1
ATOM 745 N N . THR A 1 105 ? 27.469 9.308 -31.375 1.00 78.00 105 THR A N 1
ATOM 746 C CA . THR A 1 105 ? 26.603 10.381 -31.885 1.00 78.00 105 THR A CA 1
ATOM 747 C C . THR A 1 105 ? 26.026 11.199 -30.734 1.00 78.00 105 THR A C 1
ATOM 749 O O . THR A 1 105 ? 25.845 10.686 -29.632 1.00 78.00 105 THR A O 1
ATOM 752 N N . SER A 1 106 ? 25.726 12.473 -30.988 1.00 71.75 106 SER A N 1
ATOM 753 C CA . SER A 1 106 ? 25.013 13.342 -30.046 1.00 71.75 106 SER A CA 1
ATOM 754 C C . SER A 1 106 ? 23.512 13.048 -29.988 1.00 71.75 106 SER A C 1
ATOM 756 O O . SER A 1 106 ? 22.846 13.418 -29.024 1.00 71.75 106 SER A O 1
ATOM 758 N N . THR A 1 107 ? 22.941 12.414 -31.016 1.00 67.25 107 THR A N 1
ATOM 759 C CA . THR A 1 107 ? 21.514 12.069 -31.064 1.00 67.25 107 THR A CA 1
ATOM 760 C C . THR A 1 107 ? 21.294 10.796 -31.870 1.00 67.25 107 THR A C 1
ATOM 762 O O . THR A 1 107 ? 21.877 10.605 -32.937 1.00 67.25 107 THR A O 1
ATOM 765 N N . ILE A 1 108 ? 20.407 9.942 -31.366 1.00 80.19 108 ILE A N 1
ATOM 766 C CA . ILE A 1 108 ? 19.826 8.816 -32.098 1.00 80.19 108 ILE A CA 1
ATOM 767 C C . ILE A 1 108 ? 18.329 9.107 -32.205 1.00 80.19 108 ILE A C 1
ATOM 769 O O . ILE A 1 108 ? 17.659 9.243 -31.183 1.00 80.19 108 ILE A O 1
ATOM 773 N N . SER A 1 109 ? 17.802 9.240 -33.424 1.00 71.50 109 SER A N 1
ATOM 774 C CA . SER A 1 109 ? 16.381 9.506 -33.665 1.00 71.50 109 SER A CA 1
ATOM 775 C C . SER A 1 109 ? 15.751 8.404 -34.515 1.00 71.50 109 SER A C 1
ATOM 777 O O . SER A 1 109 ? 16.290 7.993 -35.541 1.00 71.50 109 SER A O 1
ATOM 779 N N . ALA A 1 110 ? 14.579 7.929 -34.094 1.00 73.44 110 ALA A N 1
ATOM 780 C CA . ALA A 1 110 ? 13.726 7.092 -34.926 1.00 73.44 110 ALA A CA 1
ATOM 781 C C . ALA A 1 110 ? 12.724 7.988 -35.663 1.00 73.44 110 ALA A C 1
ATOM 783 O O . ALA A 1 110 ? 11.875 8.617 -35.039 1.00 73.44 110 ALA A O 1
ATOM 784 N N . GLN A 1 111 ? 12.835 8.068 -36.990 1.00 68.50 111 GLN A N 1
ATOM 785 C CA . GLN A 1 111 ? 12.016 8.967 -37.819 1.00 68.50 111 GLN A CA 1
ATOM 786 C C . GLN A 1 111 ? 10.689 8.337 -38.296 1.00 68.50 111 GLN A C 1
ATOM 788 O O . GLN A 1 111 ? 9.904 8.991 -38.976 1.00 68.50 111 GLN A O 1
ATOM 793 N N . GLY A 1 112 ? 10.426 7.071 -37.953 1.00 63.03 112 GLY A N 1
ATOM 794 C CA . GLY A 1 112 ? 9.210 6.339 -38.322 1.00 63.03 112 GLY A CA 1
ATOM 795 C C . GLY A 1 112 ? 8.308 6.022 -37.126 1.00 63.03 112 GLY A C 1
ATOM 796 O O . GLY A 1 112 ? 8.730 6.080 -35.974 1.00 63.03 112 GLY A O 1
ATOM 797 N N . ALA A 1 113 ? 7.068 5.607 -37.402 1.00 58.88 113 ALA A N 1
ATOM 798 C CA . ALA A 1 113 ? 6.066 5.287 -36.375 1.00 58.88 113 ALA A CA 1
ATOM 799 C C . ALA A 1 113 ? 6.444 4.108 -35.449 1.00 58.88 113 ALA A C 1
ATOM 801 O O . ALA A 1 113 ? 5.806 3.917 -34.418 1.00 58.88 113 ALA A O 1
ATOM 802 N N . GLY A 1 114 ? 7.467 3.321 -35.807 1.00 50.00 114 GLY A N 1
ATOM 803 C CA . GLY A 1 114 ? 7.958 2.188 -35.014 1.00 50.00 114 GLY A CA 1
ATOM 804 C C . GLY A 1 114 ? 8.807 2.570 -33.797 1.00 50.00 114 GLY A C 1
ATOM 805 O O . GLY A 1 114 ? 9.073 1.709 -32.965 1.00 50.00 114 GLY A O 1
ATOM 806 N N . GLY A 1 115 ? 9.209 3.840 -33.667 1.00 63.31 115 GLY A N 1
ATOM 807 C CA . GLY A 1 115 ? 10.037 4.302 -32.553 1.00 63.31 115 GLY A CA 1
ATOM 808 C C . GLY A 1 115 ? 11.458 3.725 -32.556 1.00 63.31 115 GLY A C 1
ATOM 809 O O . GLY A 1 115 ? 11.896 3.085 -33.512 1.00 63.31 115 GLY A O 1
ATOM 810 N N . LEU A 1 116 ? 12.206 4.014 -31.491 1.00 76.50 116 LEU A N 1
ATOM 811 C CA . LEU A 1 116 ? 13.550 3.481 -31.273 1.00 76.50 116 LEU A CA 1
ATOM 812 C C . LEU A 1 116 ? 13.436 2.163 -30.501 1.00 76.50 116 LEU A C 1
ATOM 814 O O . LEU A 1 116 ? 13.022 2.164 -29.343 1.00 76.50 116 LEU A O 1
ATOM 818 N N . TYR A 1 117 ? 13.800 1.051 -31.138 1.00 61.72 117 TYR A N 1
ATOM 819 C CA . TYR A 1 117 ? 13.802 -0.269 -30.511 1.00 61.72 117 TYR A CA 1
ATOM 820 C C . TYR A 1 117 ? 15.216 -0.606 -30.026 1.00 61.72 117 TYR A C 1
ATOM 822 O O . TYR A 1 117 ? 16.097 -0.898 -30.830 1.00 61.72 117 TYR A O 1
ATOM 830 N N . LEU A 1 118 ? 15.439 -0.511 -28.712 1.00 72.94 118 LEU A N 1
ATOM 831 C CA . LEU A 1 118 ? 16.692 -0.901 -28.061 1.00 72.94 118 LEU A CA 1
ATOM 832 C C . LEU A 1 118 ? 16.518 -2.319 -27.506 1.00 72.94 118 LEU A C 1
ATOM 834 O O . LEU A 1 118 ? 15.718 -2.524 -26.593 1.00 72.94 118 LEU A O 1
ATOM 838 N N . VAL A 1 119 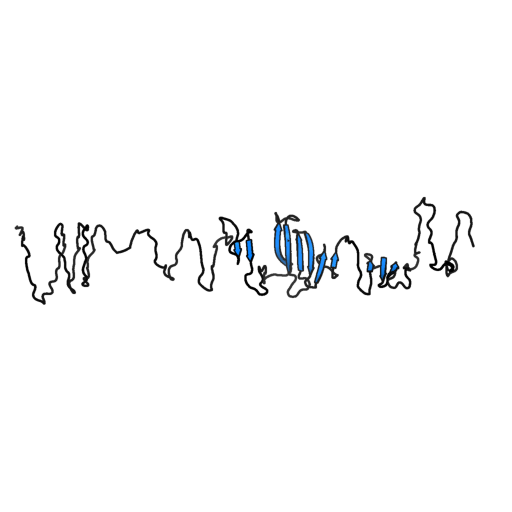? 17.234 -3.286 -28.080 1.00 58.91 119 VAL A N 1
ATOM 839 C CA . VAL A 1 119 ? 17.217 -4.699 -27.672 1.00 58.91 119 VAL A CA 1
ATOM 840 C C . VAL A 1 119 ? 18.575 -5.043 -27.085 1.00 58.91 119 VAL A C 1
ATOM 842 O O . VAL A 1 119 ? 19.593 -4.699 -27.678 1.00 58.91 119 VAL A O 1
ATOM 845 N N . ASP A 1 120 ? 18.568 -5.713 -25.941 1.00 57.31 120 ASP A N 1
ATOM 846 C CA . ASP A 1 120 ? 19.741 -6.375 -25.378 1.00 57.31 120 ASP A CA 1
ATOM 847 C C . ASP A 1 120 ? 19.557 -7.891 -25.547 1.00 57.31 120 ASP A C 1
ATOM 849 O O . ASP A 1 120 ? 18.453 -8.403 -25.339 1.00 57.31 120 ASP A O 1
ATOM 853 N N . ASP A 1 121 ? 20.594 -8.590 -26.005 1.00 50.44 121 ASP A N 1
ATOM 854 C CA . ASP A 1 121 ? 20.540 -9.998 -26.406 1.00 50.44 121 ASP A CA 1
ATOM 855 C C . ASP A 1 121 ? 21.004 -10.971 -25.306 1.00 50.44 121 ASP A C 1
ATOM 857 O O . ASP A 1 121 ? 21.154 -12.164 -25.589 1.00 50.44 121 ASP A O 1
ATOM 861 N N . GLY A 1 122 ? 21.176 -10.508 -24.054 1.00 47.34 122 GLY A N 1
ATOM 862 C CA . GLY A 1 122 ? 21.769 -11.351 -23.012 1.00 47.34 122 GLY A CA 1
ATOM 863 C C . GLY A 1 122 ? 21.419 -11.139 -21.533 1.00 47.34 122 GLY A C 1
ATOM 864 O O . GLY A 1 122 ? 21.440 -12.155 -20.852 1.00 47.34 122 GLY A O 1
ATOM 865 N N . ASP A 1 123 ? 21.139 -9.932 -21.011 1.00 42.22 123 ASP A N 1
ATOM 866 C CA . ASP A 1 123 ? 20.575 -9.638 -19.666 1.00 42.22 123 ASP A CA 1
ATOM 867 C C . ASP A 1 123 ? 20.782 -8.148 -19.283 1.00 42.22 123 ASP A C 1
ATOM 869 O O . ASP A 1 123 ? 21.877 -7.603 -19.410 1.00 42.22 123 ASP A O 1
ATOM 873 N N . ASN A 1 124 ? 19.754 -7.548 -18.653 1.00 40.62 124 ASN A N 1
ATOM 874 C CA . ASN A 1 124 ? 19.592 -6.126 -18.279 1.00 40.62 124 ASN A CA 1
ATOM 875 C C . ASN A 1 124 ? 19.630 -5.133 -19.463 1.00 40.62 124 ASN A C 1
ATOM 877 O O . ASN A 1 124 ? 20.685 -4.671 -19.878 1.00 40.62 124 ASN A O 1
ATOM 881 N N . GLY A 1 125 ? 18.435 -4.719 -19.918 1.00 53.28 125 GLY A N 1
ATOM 882 C CA . GLY A 1 125 ? 18.223 -3.730 -20.989 1.00 53.28 125 GLY A CA 1
ATOM 883 C C . GLY A 1 125 ? 18.722 -2.298 -20.702 1.00 53.28 125 GLY A C 1
ATOM 884 O O . GLY A 1 125 ? 19.615 -2.071 -19.899 1.00 53.28 125 GLY A O 1
ATOM 885 N N . ILE A 1 126 ? 18.139 -1.304 -21.387 1.00 64.38 126 ILE A N 1
ATOM 886 C CA . ILE A 1 126 ? 18.621 0.095 -21.513 1.00 64.38 126 ILE A CA 1
ATOM 887 C C . ILE A 1 126 ? 19.350 0.652 -20.262 1.00 64.38 126 ILE A C 1
ATOM 889 O O . ILE A 1 126 ? 18.721 1.005 -19.263 1.00 64.38 126 ILE A O 1
ATOM 893 N N . PHE A 1 127 ? 20.674 0.831 -20.374 1.00 50.16 127 PHE A N 1
ATOM 894 C CA . PHE A 1 127 ? 21.564 1.455 -19.381 1.00 50.16 127 PHE A CA 1
ATOM 895 C C . PHE A 1 127 ? 22.224 2.715 -19.974 1.00 50.16 127 PHE A C 1
ATOM 897 O O . PHE A 1 127 ? 22.853 2.620 -21.026 1.00 50.16 127 PHE A O 1
ATOM 904 N N . ILE A 1 128 ? 22.111 3.898 -19.336 1.00 62.53 128 ILE A N 1
ATOM 905 C CA . ILE A 1 128 ? 22.742 5.141 -19.850 1.00 62.53 128 ILE A CA 1
ATOM 906 C C . ILE A 1 128 ? 23.456 5.958 -18.750 1.00 62.53 128 ILE A C 1
ATOM 908 O O . ILE A 1 128 ? 22.799 6.537 -17.882 1.00 62.53 128 ILE A O 1
ATOM 912 N N . LYS A 1 129 ? 24.799 6.070 -18.853 1.00 43.56 129 LYS A N 1
ATOM 913 C CA . LYS A 1 129 ? 25.711 7.066 -18.218 1.00 43.56 129 LYS A CA 1
ATOM 914 C C . LYS A 1 129 ? 26.808 7.443 -19.242 1.00 43.56 129 LYS A C 1
ATOM 916 O O . LYS A 1 129 ? 27.180 6.585 -20.033 1.00 43.56 129 LYS A O 1
ATOM 921 N N . ASP A 1 130 ? 27.330 8.672 -19.328 1.00 39.38 130 ASP A N 1
ATOM 922 C CA . ASP A 1 130 ? 27.818 9.580 -18.267 1.00 39.38 130 ASP A CA 1
ATOM 923 C C . ASP A 1 130 ? 26.897 10.789 -17.952 1.00 39.38 130 ASP A C 1
ATOM 925 O O . ASP A 1 130 ? 26.345 11.410 -18.855 1.00 39.38 130 ASP A O 1
ATOM 929 N N . GLY A 1 131 ? 26.691 11.095 -16.659 1.00 57.69 131 GLY A N 1
ATOM 930 C CA . GLY A 1 131 ? 25.770 12.134 -16.138 1.00 57.69 131 GLY A CA 1
ATOM 931 C C . GLY A 1 131 ? 24.488 11.627 -15.440 1.00 57.69 131 GLY A C 1
ATOM 932 O O . GLY A 1 131 ? 24.084 12.172 -14.418 1.00 57.69 131 GLY A O 1
ATOM 933 N N . GLY A 1 132 ? 23.919 10.497 -15.876 1.00 66.19 132 GLY A N 1
ATOM 934 C CA . GLY A 1 132 ? 23.201 9.561 -14.995 1.00 66.19 132 GLY A CA 1
ATOM 935 C C . GLY A 1 132 ? 21.743 9.800 -14.594 1.00 66.19 132 GLY A C 1
ATOM 936 O O . GLY A 1 132 ? 21.337 9.227 -13.579 1.00 66.19 132 GLY A O 1
ATOM 937 N N . ASN A 1 133 ? 20.981 10.571 -15.367 1.00 73.50 133 ASN A N 1
ATOM 938 C CA . ASN A 1 133 ? 19.539 10.735 -15.194 1.00 73.50 133 ASN A CA 1
ATOM 939 C C . ASN A 1 133 ? 18.798 10.353 -16.487 1.00 73.50 133 ASN A C 1
ATOM 941 O O . ASN A 1 133 ? 19.200 10.767 -17.571 1.00 73.50 133 ASN A O 1
ATOM 945 N N . VAL A 1 134 ? 17.711 9.586 -16.377 1.00 81.06 134 VAL A N 1
ATOM 946 C CA . VAL A 1 134 ? 16.832 9.206 -17.492 1.00 81.06 134 VAL A CA 1
ATOM 947 C C . VAL A 1 134 ? 15.573 10.069 -17.445 1.00 81.06 134 VAL A C 1
ATOM 949 O O . VAL A 1 134 ? 14.782 9.982 -16.505 1.00 81.06 134 VAL A O 1
ATOM 952 N N . GLY A 1 135 ? 15.388 10.905 -18.465 1.00 71.81 135 GLY A N 1
ATOM 953 C CA . GLY A 1 135 ? 14.166 11.672 -18.687 1.00 71.81 135 GLY A CA 1
ATOM 954 C C . GLY A 1 135 ? 13.243 10.954 -19.669 1.00 71.81 135 GLY A C 1
ATOM 955 O O . GLY A 1 135 ? 13.676 10.565 -20.750 1.00 71.81 135 GLY A O 1
ATOM 956 N N . ILE A 1 136 ? 11.966 10.797 -19.323 1.00 78.06 136 ILE A N 1
ATOM 957 C CA . ILE A 1 136 ? 10.914 10.371 -20.257 1.00 78.06 136 ILE A CA 1
ATOM 958 C C . ILE A 1 136 ? 9.926 11.532 -20.381 1.00 78.06 136 ILE A C 1
ATOM 960 O O . ILE A 1 136 ? 9.267 11.891 -19.406 1.00 78.06 136 ILE A O 1
ATOM 964 N N . GLY A 1 137 ? 9.852 12.147 -21.564 1.00 68.25 137 GLY A N 1
ATOM 965 C CA . GLY A 1 137 ? 9.022 13.339 -21.796 1.00 68.25 137 GLY A CA 1
ATOM 966 C C . GLY A 1 137 ? 9.580 14.641 -21.198 1.00 68.25 137 GLY A C 1
ATOM 967 O O . GLY A 1 137 ? 8.860 15.629 -21.125 1.00 68.25 137 GLY A O 1
ATOM 968 N N . ILE A 1 138 ? 10.847 14.653 -20.767 1.00 64.88 138 ILE A N 1
ATOM 969 C CA . ILE A 1 138 ? 11.564 15.830 -20.255 1.00 64.88 138 ILE A CA 1
ATOM 970 C C . ILE A 1 138 ? 13.025 15.796 -20.723 1.00 64.88 138 ILE A C 1
ATOM 972 O O . ILE A 1 138 ? 13.639 14.729 -20.727 1.00 64.88 138 ILE A O 1
ATOM 976 N N . THR A 1 139 ? 13.578 16.945 -21.121 1.00 63.69 139 THR A N 1
ATOM 977 C CA . THR A 1 139 ? 14.940 17.050 -21.681 1.00 63.69 139 THR A CA 1
ATOM 978 C C . THR A 1 139 ? 16.027 17.329 -20.642 1.00 63.69 139 THR A C 1
ATOM 980 O O . THR A 1 139 ? 17.167 16.947 -20.875 1.00 63.69 139 THR A O 1
ATOM 983 N N . ASP A 1 140 ? 15.678 17.903 -19.485 1.00 71.81 140 ASP A N 1
ATOM 984 C CA . ASP A 1 140 ? 16.613 18.223 -18.392 1.00 71.81 140 ASP A CA 1
ATOM 985 C C . ASP A 1 140 ? 16.178 17.558 -17.067 1.00 71.81 140 ASP A C 1
ATOM 987 O O . ASP A 1 140 ? 15.657 18.221 -16.163 1.00 71.81 140 ASP A O 1
ATOM 991 N N . PRO A 1 141 ? 16.322 16.227 -16.925 1.00 78.00 141 PRO A N 1
ATOM 992 C CA . PRO A 1 141 ? 15.907 15.523 -15.714 1.00 78.00 141 PRO A CA 1
ATOM 993 C C . PRO A 1 141 ? 16.803 15.872 -14.511 1.00 78.00 141 PRO A C 1
ATOM 995 O O . PRO A 1 141 ? 18.025 15.723 -14.558 1.00 78.00 141 PRO A O 1
ATOM 998 N N . ILE A 1 142 ? 16.188 16.261 -13.388 1.00 82.38 142 ILE A N 1
ATOM 999 C CA . ILE A 1 142 ? 16.888 16.617 -12.133 1.00 82.38 142 ILE A CA 1
ATOM 1000 C C . ILE A 1 142 ? 17.057 15.440 -11.151 1.00 82.38 142 ILE A C 1
ATOM 1002 O O . ILE A 1 142 ? 17.647 15.600 -10.084 1.00 82.38 142 ILE A O 1
ATOM 1006 N N . SER A 1 143 ? 16.541 14.259 -11.495 1.00 83.50 143 SER A N 1
ATOM 1007 C CA . SER A 1 143 ? 16.648 13.015 -10.719 1.00 83.50 143 SER A CA 1
ATOM 1008 C C . SER A 1 143 ? 16.958 11.828 -11.630 1.00 83.50 143 SER A C 1
ATOM 1010 O O . SER A 1 143 ? 16.682 11.882 -12.827 1.00 83.50 143 SER A O 1
ATOM 1012 N N . SER A 1 144 ? 17.485 10.733 -11.064 1.00 85.06 144 SER A N 1
ATOM 1013 C CA . SER A 1 144 ? 17.957 9.567 -11.836 1.00 85.06 144 SER A CA 1
ATOM 1014 C C . SER A 1 144 ? 16.920 8.956 -12.773 1.00 85.06 144 SER A C 1
ATOM 1016 O O . SER A 1 144 ? 17.280 8.463 -13.836 1.00 85.06 144 SER A O 1
ATOM 1018 N N . LEU A 1 145 ? 15.641 9.036 -12.415 1.00 87.38 145 LEU A N 1
ATOM 1019 C CA . LEU A 1 145 ? 14.522 8.808 -13.319 1.00 87.38 145 LEU A CA 1
ATOM 1020 C C . LEU A 1 145 ? 13.513 9.937 -13.105 1.00 87.38 145 LEU A C 1
ATOM 1022 O O . LEU A 1 145 ? 13.104 10.190 -11.970 1.00 87.38 145 LEU A O 1
ATOM 1026 N N . MET A 1 146 ? 13.127 10.622 -14.178 1.00 78.25 146 MET A N 1
ATOM 1027 C CA . MET A 1 146 ? 12.061 11.620 -14.172 1.00 78.25 146 MET A CA 1
ATOM 1028 C C . MET A 1 146 ? 11.151 11.383 -15.373 1.00 78.25 146 MET A C 1
ATOM 1030 O O . MET A 1 146 ? 11.604 11.355 -16.515 1.00 78.25 146 MET A O 1
ATOM 1034 N N . VAL A 1 147 ? 9.858 11.207 -15.111 1.00 85.31 147 VAL A N 1
ATOM 1035 C CA . VAL A 1 147 ? 8.841 11.016 -16.147 1.00 85.31 147 VAL A CA 1
ATOM 1036 C C . VAL A 1 147 ? 7.871 12.183 -16.067 1.00 85.31 147 VAL A C 1
ATOM 1038 O O . VAL A 1 147 ? 7.254 12.401 -15.024 1.00 85.31 147 VAL A O 1
ATOM 1041 N N . GLN A 1 148 ? 7.743 12.937 -17.152 1.00 75.94 148 GLN A N 1
ATOM 1042 C CA . GLN A 1 148 ? 6.829 14.068 -17.250 1.00 75.94 148 GLN A CA 1
ATOM 1043 C C . GLN A 1 148 ? 5.778 13.781 -18.321 1.00 75.94 148 GLN A C 1
ATOM 1045 O O . GLN A 1 148 ? 6.091 13.329 -19.420 1.00 75.94 148 GLN A O 1
ATOM 1050 N N . ASN A 1 149 ? 4.510 14.029 -17.988 1.00 72.25 149 ASN A N 1
ATOM 1051 C CA . ASN A 1 149 ? 3.426 13.954 -18.959 1.00 72.25 149 ASN A CA 1
ATOM 1052 C C . ASN A 1 149 ? 3.284 15.304 -19.670 1.00 72.25 149 ASN A C 1
ATOM 1054 O O . ASN A 1 149 ? 2.965 16.299 -19.024 1.00 72.25 149 ASN A O 1
ATOM 1058 N N . ASP A 1 150 ? 3.484 15.310 -20.985 1.00 61.69 150 ASP A N 1
ATOM 1059 C CA . ASP A 1 150 ? 3.299 16.482 -21.853 1.00 61.69 150 ASP A CA 1
ATOM 1060 C C . ASP A 1 150 ? 1.904 16.506 -22.525 1.00 61.69 150 ASP A C 1
ATOM 1062 O O . ASP A 1 150 ? 1.607 17.335 -23.380 1.00 61.69 150 ASP A O 1
ATOM 1066 N N . ILE A 1 151 ? 1.001 15.584 -22.151 1.00 62.00 151 ILE A N 1
ATOM 1067 C CA . ILE A 1 151 ? -0.354 15.479 -22.714 1.00 62.00 151 ILE A CA 1
ATOM 1068 C C . ILE A 1 151 ? -1.401 15.974 -21.701 1.00 62.00 151 ILE A C 1
ATOM 1070 O O . ILE A 1 151 ? -1.592 15.400 -20.626 1.00 62.00 151 ILE A O 1
ATOM 1074 N N . ALA A 1 152 ? -2.133 17.027 -22.083 1.00 59.62 152 ALA A N 1
ATOM 1075 C CA . ALA A 1 152 ? -3.042 17.826 -21.247 1.00 59.62 152 ALA A CA 1
ATOM 1076 C C . ALA A 1 152 ? -4.352 17.143 -20.777 1.00 59.62 152 ALA A C 1
ATOM 1078 O O . ALA A 1 152 ? -5.236 17.809 -20.243 1.00 59.62 152 ALA A O 1
ATOM 1079 N N . THR A 1 153 ? -4.529 15.832 -20.956 1.00 67.38 153 THR A N 1
ATOM 1080 C CA . THR A 1 153 ? -5.763 15.119 -20.567 1.00 67.38 153 THR A CA 1
ATOM 1081 C C . THR A 1 153 ? -5.447 13.808 -19.858 1.00 67.38 153 THR A C 1
ATOM 1083 O O . THR A 1 153 ? -4.826 12.942 -20.457 1.00 67.38 153 THR A O 1
ATOM 1086 N N . LEU A 1 154 ? -5.869 13.691 -18.584 1.00 56.72 154 LEU A N 1
ATOM 1087 C CA . LEU A 1 154 ? -5.871 12.498 -17.704 1.00 56.72 154 LEU A CA 1
ATOM 1088 C C . LEU A 1 154 ? -4.913 11.351 -18.110 1.00 56.72 154 LEU A C 1
ATOM 1090 O O . LEU A 1 154 ? -5.314 10.192 -18.232 1.00 56.72 154 LEU A O 1
ATOM 1094 N N . GLY A 1 155 ? -3.637 11.675 -18.325 1.00 66.69 155 GLY A N 1
ATOM 1095 C CA . GLY A 1 155 ? -2.621 10.729 -18.772 1.00 66.69 155 GLY A CA 1
ATOM 1096 C C . GLY A 1 155 ? -2.011 9.985 -17.590 1.00 66.69 155 GLY A C 1
ATOM 1097 O O . GLY A 1 155 ? -1.619 10.592 -16.595 1.00 66.69 155 GLY A O 1
ATOM 1098 N N . ARG A 1 156 ? -1.905 8.657 -17.689 1.00 79.31 156 ARG A N 1
ATOM 1099 C CA . ARG A 1 156 ? -1.082 7.868 -16.760 1.00 79.31 156 ARG A CA 1
ATOM 1100 C C . ARG A 1 156 ? 0.387 8.179 -17.049 1.00 79.31 156 ARG A C 1
ATOM 1102 O O . ARG A 1 156 ? 0.843 7.888 -18.148 1.00 79.31 156 ARG A O 1
ATOM 1109 N N . ILE A 1 157 ? 1.103 8.730 -16.070 1.00 82.38 157 ILE A N 1
ATOM 1110 C CA . ILE A 1 157 ? 2.536 9.059 -16.189 1.00 82.38 157 ILE A CA 1
ATOM 1111 C C . ILE A 1 157 ? 3.382 7.779 -16.260 1.00 82.38 157 ILE A C 1
ATOM 1113 O O . ILE A 1 157 ? 4.276 7.664 -17.088 1.00 82.38 157 ILE A O 1
ATOM 1117 N N . ALA A 1 158 ? 3.059 6.791 -15.424 1.00 86.19 158 ALA A N 1
ATOM 1118 C CA . ALA A 1 158 ? 3.678 5.471 -15.415 1.00 86.19 158 ALA A CA 1
ATOM 1119 C C . ALA A 1 158 ? 2.605 4.406 -15.158 1.00 86.19 158 ALA A C 1
ATOM 1121 O O . ALA A 1 158 ? 1.599 4.670 -14.492 1.00 86.19 158 ALA A O 1
ATOM 1122 N N . ARG A 1 159 ? 2.799 3.201 -15.701 1.00 86.56 159 ARG A N 1
ATOM 1123 C CA . ARG A 1 159 ? 1.879 2.073 -15.526 1.00 86.56 159 ARG A CA 1
ATOM 1124 C C . ARG A 1 159 ? 2.652 0.852 -15.032 1.00 86.56 159 ARG A C 1
ATOM 1126 O O . ARG A 1 159 ? 3.436 0.288 -15.781 1.00 86.56 159 ARG A O 1
ATOM 1133 N N . PHE A 1 160 ? 2.362 0.428 -13.804 1.00 90.44 160 PHE A N 1
ATOM 1134 C CA . PHE A 1 160 ? 2.823 -0.830 -13.213 1.00 90.44 160 PHE A CA 1
ATOM 1135 C C . PHE A 1 160 ? 1.636 -1.797 -13.223 1.00 90.44 160 PHE A C 1
ATOM 1137 O O . PHE A 1 160 ? 0.764 -1.729 -12.360 1.00 90.44 160 PHE A O 1
ATOM 1144 N N . TYR A 1 161 ? 1.509 -2.583 -14.291 1.00 89.75 161 TYR A N 1
ATOM 1145 C CA . TYR A 1 161 ? 0.325 -3.396 -14.563 1.00 89.75 161 TYR A CA 1
ATOM 1146 C C . TYR A 1 161 ? 0.732 -4.723 -15.184 1.00 89.75 161 TYR A C 1
ATOM 1148 O O . TYR A 1 161 ? 1.379 -4.729 -16.229 1.00 89.75 161 TYR A O 1
ATOM 1156 N N . ASP A 1 162 ? 0.272 -5.811 -14.579 1.00 93.19 162 ASP A N 1
ATOM 1157 C CA . ASP A 1 162 ? 0.438 -7.161 -15.092 1.00 93.19 162 ASP A CA 1
ATOM 1158 C C . ASP A 1 162 ? -0.954 -7.776 -15.357 1.00 93.19 162 ASP A C 1
ATOM 1160 O O . ASP A 1 162 ? -1.724 -7.987 -14.418 1.00 93.19 162 ASP A O 1
ATOM 1164 N N . PRO A 1 163 ? -1.336 -8.020 -16.626 1.00 93.25 163 PRO A N 1
ATOM 1165 C CA . PRO A 1 163 ? -2.615 -8.646 -16.961 1.00 93.25 163 PRO A CA 1
ATOM 1166 C C . PRO A 1 163 ? -2.664 -10.150 -16.655 1.00 93.25 163 PRO A C 1
ATOM 1168 O O . PRO A 1 163 ? -3.725 -10.751 -16.808 1.00 93.25 163 PRO A O 1
ATOM 1171 N N . THR A 1 164 ? -1.542 -10.764 -16.274 1.00 95.12 164 THR A N 1
ATOM 1172 C CA . THR A 1 164 ? -1.402 -12.215 -16.083 1.00 95.12 164 THR A CA 1
ATOM 1173 C C . THR A 1 164 ? -1.447 -12.656 -14.620 1.00 95.12 164 THR A C 1
ATOM 1175 O O . THR A 1 164 ? -1.322 -13.846 -14.339 1.00 95.12 164 THR A O 1
ATOM 1178 N N . MET A 1 165 ? -1.698 -11.721 -13.696 1.00 95.94 165 MET A N 1
ATOM 1179 C CA . MET A 1 165 ? -1.776 -12.000 -12.262 1.00 95.94 165 MET A CA 1
ATOM 1180 C C . MET A 1 165 ? -2.809 -13.085 -11.924 1.00 95.94 165 MET A C 1
ATOM 1182 O O . MET A 1 165 ? -3.967 -13.051 -12.350 1.00 95.94 165 MET A O 1
ATOM 1186 N N . SER A 1 166 ? -2.391 -14.006 -11.068 1.00 96.69 166 SER A N 1
ATOM 1187 C CA . SER A 1 166 ? -3.196 -15.016 -10.391 1.00 96.69 166 SER A CA 1
ATOM 1188 C C . SER A 1 166 ? -3.529 -14.590 -8.960 1.00 96.69 166 SER A C 1
ATOM 1190 O O . SER A 1 166 ? -2.975 -13.633 -8.420 1.00 96.69 166 SER A O 1
ATOM 1192 N N . ALA A 1 167 ? -4.485 -15.272 -8.327 1.00 95.88 167 ALA A N 1
ATOM 1193 C CA . ALA A 1 167 ? -4.856 -14.960 -6.951 1.00 95.88 167 ALA A CA 1
ATOM 1194 C C . ALA A 1 167 ? -3.636 -15.050 -6.014 1.00 95.88 167 ALA A C 1
ATOM 1196 O O . ALA A 1 167 ? -2.931 -16.057 -5.995 1.00 95.88 167 ALA A O 1
ATOM 1197 N N . ASN A 1 168 ? -3.469 -14.018 -5.189 1.00 92.88 168 ASN A N 1
ATOM 1198 C CA . ASN A 1 168 ? -2.346 -13.728 -4.295 1.00 92.88 168 ASN A CA 1
ATOM 1199 C C . ASN A 1 168 ? -1.079 -13.173 -4.958 1.00 92.88 168 ASN A C 1
ATOM 1201 O O . ASN A 1 168 ? -0.133 -12.856 -4.235 1.00 92.88 168 ASN A O 1
ATOM 1205 N N . ASP A 1 169 ? -1.068 -12.972 -6.276 1.00 96.19 169 ASP A N 1
ATOM 1206 C CA . ASP A 1 169 ? 0.028 -12.254 -6.919 1.00 96.19 169 ASP A CA 1
ATOM 1207 C C . ASP A 1 169 ? 0.029 -10.787 -6.498 1.00 96.19 169 ASP A C 1
ATOM 1209 O O . ASP A 1 169 ? -0.995 -10.204 -6.117 1.00 96.19 169 ASP A O 1
ATOM 1213 N N . SER A 1 170 ? 1.207 -10.174 -6.580 1.00 92.88 170 SER A N 1
ATOM 1214 C CA . SER A 1 170 ? 1.413 -8.807 -6.129 1.00 92.88 170 SER A CA 1
ATOM 1215 C C . SER A 1 170 ? 2.357 -8.034 -7.036 1.00 92.88 170 SER A C 1
ATOM 1217 O O . SER A 1 170 ? 3.296 -8.586 -7.602 1.00 92.88 170 SER A O 1
ATOM 1219 N N . VAL A 1 171 ? 2.091 -6.738 -7.160 1.00 94.25 171 VAL A N 1
ATOM 1220 C CA . VAL A 1 171 ? 2.951 -5.776 -7.852 1.00 94.25 171 VAL A CA 1
ATOM 1221 C C . VAL A 1 171 ? 3.307 -4.696 -6.844 1.00 94.25 171 VAL A C 1
ATOM 1223 O O . VAL A 1 171 ? 2.409 -4.065 -6.285 1.00 94.25 171 VAL A O 1
ATOM 1226 N N . TYR A 1 172 ? 4.603 -4.482 -6.614 1.00 92.00 172 TYR A N 1
ATOM 1227 C CA . TYR A 1 172 ? 5.104 -3.493 -5.662 1.00 92.00 172 TYR A CA 1
ATOM 1228 C C . TYR A 1 172 ? 5.958 -2.435 -6.351 1.00 92.00 172 TYR A C 1
ATOM 1230 O O . TYR A 1 172 ? 6.756 -2.734 -7.237 1.00 92.00 172 TYR A O 1
ATOM 1238 N N . LEU A 1 173 ? 5.836 -1.202 -5.869 1.00 93.94 173 LEU A N 1
ATOM 1239 C CA . LEU A 1 173 ? 6.913 -0.227 -5.913 1.00 93.94 173 LEU A CA 1
ATOM 1240 C C . LEU A 1 173 ? 7.658 -0.293 -4.579 1.00 93.94 173 LEU A C 1
ATOM 1242 O O . LEU A 1 173 ? 7.054 -0.105 -3.520 1.00 93.94 173 LEU A O 1
ATOM 1246 N N . GLU A 1 174 ? 8.961 -0.550 -4.635 1.00 93.69 174 GLU A N 1
ATOM 1247 C CA . GLU A 1 174 ? 9.810 -0.660 -3.451 1.00 93.69 174 GLU A CA 1
ATOM 1248 C C . GLU A 1 174 ? 10.684 0.584 -3.273 1.00 93.69 174 GLU A C 1
ATOM 1250 O O . GLU A 1 174 ? 11.237 1.122 -4.230 1.00 93.69 174 GLU A O 1
ATOM 1255 N N . LEU A 1 175 ? 10.819 1.033 -2.027 1.00 94.25 175 LEU A N 1
ATOM 1256 C CA . LEU A 1 175 ? 11.631 2.180 -1.630 1.00 94.25 175 LEU A CA 1
ATOM 1257 C C . LEU A 1 175 ? 12.458 1.779 -0.412 1.00 94.25 175 LEU A C 1
ATOM 1259 O O . LEU A 1 175 ? 11.891 1.473 0.632 1.00 94.25 175 LEU A O 1
ATOM 1263 N N . GLY A 1 176 ? 13.785 1.781 -0.487 1.00 94.38 176 GLY A N 1
ATOM 1264 C CA . GLY A 1 176 ? 14.588 1.399 0.673 1.00 94.38 176 GLY A CA 1
ATOM 1265 C C . GLY A 1 176 ? 16.034 1.075 0.362 1.00 94.38 176 GLY A C 1
ATOM 1266 O O . GLY A 1 176 ? 16.525 1.348 -0.729 1.00 94.38 176 GLY A O 1
ATOM 1267 N N . THR A 1 177 ? 16.710 0.496 1.351 1.00 95.19 177 THR A N 1
ATOM 1268 C CA . THR A 1 177 ? 18.145 0.181 1.285 1.00 95.19 177 THR A CA 1
ATOM 1269 C C . THR A 1 177 ? 18.426 -1.309 1.109 1.00 95.19 177 THR A C 1
ATOM 1271 O O . THR A 1 177 ? 19.496 -1.669 0.626 1.00 95.19 177 THR A O 1
ATOM 1274 N N . ALA A 1 178 ? 17.485 -2.180 1.487 1.00 93.44 178 ALA A N 1
ATOM 1275 C CA . ALA A 1 178 ? 17.601 -3.627 1.340 1.00 93.44 178 ALA A CA 1
ATOM 1276 C C . ALA A 1 178 ? 16.219 -4.289 1.268 1.00 93.44 178 ALA A C 1
ATOM 1278 O O . ALA A 1 178 ? 15.285 -3.842 1.934 1.00 93.44 178 ALA A O 1
ATOM 1279 N N . ASN A 1 179 ? 16.112 -5.397 0.525 1.00 90.75 179 ASN A N 1
ATOM 1280 C CA . ASN A 1 179 ? 14.922 -6.252 0.511 1.00 90.75 179 ASN A CA 1
ATOM 1281 C C . ASN A 1 179 ? 14.863 -7.101 1.794 1.00 90.75 179 ASN A C 1
ATOM 1283 O O . ASN A 1 179 ? 15.217 -8.278 1.812 1.00 90.75 179 ASN A O 1
ATOM 1287 N N . SER A 1 180 ? 14.528 -6.452 2.904 1.00 90.88 180 SER A N 1
ATOM 1288 C CA . SER A 1 180 ? 14.490 -7.043 4.237 1.00 90.88 180 SER A CA 1
ATOM 1289 C C . SER A 1 180 ? 13.464 -6.312 5.088 1.00 90.88 180 SER A C 1
ATOM 1291 O O . SER A 1 180 ? 13.219 -5.117 4.895 1.00 90.88 180 SER A O 1
ATOM 1293 N N . ALA A 1 181 ? 12.892 -7.021 6.062 1.00 91.00 181 ALA A N 1
ATOM 1294 C CA . ALA A 1 181 ? 11.855 -6.479 6.920 1.00 91.00 181 ALA A CA 1
ATOM 1295 C C . ALA A 1 181 ? 12.266 -5.122 7.507 1.00 91.00 181 ALA A C 1
ATOM 1297 O O . ALA A 1 181 ? 13.335 -4.982 8.104 1.00 91.00 181 ALA A O 1
ATOM 1298 N N . LYS A 1 182 ? 11.388 -4.125 7.344 1.00 91.56 182 LYS A N 1
ATOM 1299 C CA . LYS A 1 182 ? 11.564 -2.741 7.824 1.00 91.56 182 LYS A CA 1
ATOM 1300 C C . LYS A 1 182 ? 12.687 -1.925 7.155 1.00 91.56 182 LYS A C 1
ATOM 1302 O O . LYS A 1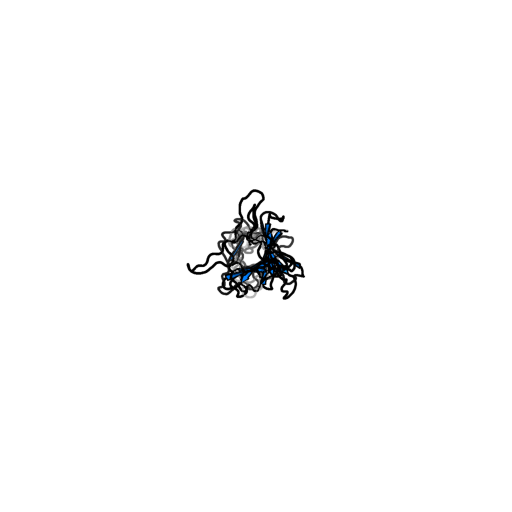 182 ? 12.852 -0.767 7.524 1.00 91.56 182 LYS A O 1
ATOM 1307 N N . ASN A 1 183 ? 13.417 -2.469 6.176 1.00 94.62 183 ASN A N 1
ATOM 1308 C CA . ASN A 1 183 ? 14.472 -1.750 5.439 1.00 94.62 183 ASN A CA 1
ATOM 1309 C C . ASN A 1 183 ? 14.050 -1.310 4.027 1.00 94.62 183 ASN A C 1
ATOM 1311 O O . ASN A 1 183 ? 14.720 -0.471 3.419 1.00 94.62 183 ASN A O 1
ATOM 1315 N N . ASN A 1 184 ? 12.926 -1.823 3.527 1.00 94.94 184 ASN A N 1
ATOM 1316 C CA . ASN A 1 184 ? 12.214 -1.294 2.369 1.00 94.94 184 ASN A CA 1
ATOM 1317 C C . ASN A 1 184 ? 10.727 -1.093 2.678 1.00 94.94 184 ASN A C 1
ATOM 1319 O O . ASN A 1 184 ? 10.048 -1.961 3.228 1.00 94.94 184 ASN A O 1
ATOM 1323 N N . ALA A 1 185 ? 10.235 0.086 2.316 1.00 96.12 185 ALA A N 1
ATOM 1324 C CA . ALA A 1 185 ? 8.827 0.398 2.207 1.00 96.12 185 ALA A CA 1
ATOM 1325 C C . ALA A 1 185 ? 8.287 -0.131 0.873 1.00 96.12 185 ALA A C 1
ATOM 1327 O O . ALA A 1 185 ? 8.985 -0.131 -0.142 1.00 96.12 185 ALA A O 1
ATOM 1328 N N . GLN A 1 186 ? 7.036 -0.572 0.884 1.00 94.38 186 GLN A N 1
ATOM 1329 C CA . GLN A 1 186 ? 6.342 -1.129 -0.266 1.00 94.38 186 GLN A CA 1
ATOM 1330 C C . GLN A 1 186 ? 5.005 -0.409 -0.445 1.00 94.38 186 GLN A C 1
ATOM 1332 O O . GLN A 1 186 ? 4.228 -0.256 0.503 1.00 94.38 186 GLN A O 1
ATOM 1337 N N . ILE A 1 187 ? 4.749 0.025 -1.677 1.00 95.50 187 ILE A N 1
ATOM 1338 C CA . ILE A 1 187 ? 3.438 0.473 -2.147 1.00 95.50 187 ILE A CA 1
ATOM 1339 C C . ILE A 1 187 ? 2.963 -0.590 -3.127 1.00 95.50 187 ILE A C 1
ATOM 1341 O O . ILE A 1 187 ? 3.555 -0.752 -4.194 1.00 95.50 187 ILE A O 1
ATOM 1345 N N . GLY A 1 188 ? 1.949 -1.356 -2.737 1.00 94.12 188 GLY A N 1
ATOM 1346 C CA . GLY A 1 188 ? 1.607 -2.607 -3.399 1.00 94.12 188 GLY A CA 1
ATOM 1347 C C . GLY A 1 188 ? 0.163 -2.717 -3.834 1.00 94.12 188 GLY A C 1
ATOM 1348 O O . GLY A 1 188 ? -0.739 -2.204 -3.180 1.00 94.12 188 GLY A O 1
ATOM 1349 N N . PHE A 1 189 ? -0.057 -3.470 -4.903 1.00 95.94 189 PHE A N 1
ATOM 1350 C CA . PHE A 1 189 ? -1.354 -4.043 -5.227 1.00 95.94 189 PHE A CA 1
ATOM 1351 C C . PHE A 1 189 ? -1.274 -5.561 -5.101 1.00 95.94 189 PHE A C 1
ATOM 1353 O O . PHE A 1 189 ? -0.351 -6.169 -5.640 1.00 95.94 189 PHE A O 1
ATOM 1360 N N . ILE A 1 190 ? -2.241 -6.166 -4.413 1.00 95.25 190 ILE A N 1
ATOM 1361 C CA . ILE A 1 190 ? -2.383 -7.618 -4.308 1.00 95.25 190 ILE A CA 1
ATOM 1362 C C . ILE A 1 190 ? -3.711 -8.022 -4.930 1.00 95.25 190 ILE A C 1
ATOM 1364 O O . ILE A 1 190 ? -4.782 -7.527 -4.561 1.00 95.25 190 ILE A O 1
ATOM 1368 N N . TYR A 1 191 ? -3.622 -8.946 -5.877 1.00 97.38 191 TYR A N 1
ATOM 1369 C CA . TYR A 1 191 ? -4.754 -9.433 -6.637 1.00 97.38 191 TYR A CA 1
ATOM 1370 C C . TYR A 1 191 ? -5.371 -10.643 -5.939 1.00 97.38 191 TYR A C 1
ATOM 1372 O O . TYR A 1 191 ? -4.716 -11.652 -5.727 1.00 97.38 191 TYR A O 1
ATOM 1380 N N . ALA A 1 192 ? -6.645 -10.561 -5.578 1.00 97.12 192 ALA A N 1
ATOM 1381 C CA . ALA A 1 192 ? -7.420 -11.688 -5.065 1.00 97.12 192 ALA A CA 1
ATOM 1382 C C . ALA A 1 192 ? -8.250 -12.361 -6.170 1.00 97.12 192 ALA A C 1
ATOM 1384 O O . ALA A 1 192 ? -8.578 -13.540 -6.066 1.00 97.12 192 ALA A O 1
ATOM 1385 N N . GLY A 1 193 ? -8.616 -11.617 -7.217 1.00 97.00 193 GLY A N 1
ATOM 1386 C CA . GLY A 1 193 ? -9.387 -12.124 -8.349 1.00 97.00 193 GLY A CA 1
ATOM 1387 C C . GLY A 1 193 ? -10.104 -11.021 -9.124 1.00 97.00 193 GLY A C 1
ATOM 1388 O O . GLY A 1 193 ? -10.244 -9.886 -8.659 1.00 97.00 193 GLY A O 1
ATOM 1389 N N . SER A 1 194 ? -10.589 -11.347 -10.322 1.00 95.25 194 SER A N 1
ATOM 1390 C CA . SER A 1 194 ? -11.283 -10.383 -11.182 1.00 95.25 194 SER A CA 1
ATOM 1391 C C . SER A 1 194 ? -12.526 -9.847 -10.480 1.00 95.25 194 SER A C 1
ATOM 1393 O O . SER A 1 194 ? -13.342 -10.621 -9.986 1.00 95.25 194 SER A O 1
ATOM 1395 N N . SER A 1 195 ? -12.649 -8.519 -10.410 1.00 95.31 195 SER A N 1
ATOM 1396 C CA . SER A 1 195 ? -13.758 -7.830 -9.730 1.00 95.31 195 SER A CA 1
ATOM 1397 C C . SER A 1 195 ? -13.955 -8.227 -8.257 1.00 95.31 195 SER A C 1
ATOM 1399 O O . SER A 1 195 ? -15.033 -8.032 -7.701 1.00 95.31 195 SER A O 1
ATOM 1401 N N . SER A 1 196 ? -12.927 -8.782 -7.607 1.00 97.06 196 SER A N 1
ATOM 1402 C CA . SER A 1 196 ? -12.989 -9.157 -6.197 1.00 97.06 196 SER A CA 1
ATOM 1403 C C . SER A 1 196 ? -12.901 -7.928 -5.296 1.00 97.06 196 SER A C 1
ATOM 1405 O O . SER A 1 196 ? -11.984 -7.115 -5.424 1.00 97.06 196 SER A O 1
ATOM 1407 N N . ASN A 1 197 ? -13.795 -7.847 -4.308 1.00 96.88 197 ASN A N 1
ATOM 1408 C CA . ASN A 1 197 ? -13.709 -6.850 -3.237 1.00 96.88 197 ASN A CA 1
ATOM 1409 C C . ASN A 1 197 ? -12.486 -7.063 -2.331 1.00 96.88 197 ASN A C 1
ATOM 1411 O O . ASN A 1 197 ? -12.118 -6.144 -1.604 1.00 96.88 197 ASN A O 1
ATOM 1415 N N . SER A 1 198 ? -11.863 -8.246 -2.384 1.00 96.56 198 SER A N 1
ATOM 1416 C CA . SER A 1 198 ? -10.647 -8.589 -1.639 1.00 96.56 198 SER A CA 1
ATOM 1417 C C . SER A 1 198 ? -9.357 -8.201 -2.363 1.00 96.56 198 SER A C 1
ATOM 1419 O O . SER A 1 198 ? -8.288 -8.327 -1.769 1.00 96.56 198 SER A O 1
ATOM 1421 N N . ASN A 1 199 ? -9.430 -7.728 -3.617 1.00 97.38 199 ASN A N 1
ATOM 1422 C CA . ASN A 1 199 ? -8.294 -7.031 -4.227 1.00 97.38 199 ASN A CA 1
ATOM 1423 C C . ASN A 1 199 ? -7.903 -5.882 -3.305 1.00 97.38 199 ASN A C 1
ATOM 1425 O O . ASN A 1 199 ? -8.789 -5.190 -2.803 1.00 97.38 199 ASN A O 1
ATOM 1429 N N . ARG A 1 200 ? -6.611 -5.679 -3.060 1.00 96.50 200 ARG A N 1
ATOM 1430 C CA . ARG A 1 200 ? -6.189 -4.704 -2.055 1.00 96.50 200 ARG A CA 1
ATOM 1431 C C . ARG A 1 200 ? -4.995 -3.878 -2.492 1.00 96.50 200 ARG A C 1
ATOM 1433 O O . ARG A 1 200 ? -4.110 -4.360 -3.194 1.00 96.50 200 ARG A O 1
ATOM 1440 N N . PHE A 1 201 ? -5.004 -2.629 -2.052 1.00 97.00 201 PHE A N 1
ATOM 1441 C CA . PHE A 1 201 ? -3.881 -1.712 -2.111 1.00 97.00 201 PHE A CA 1
ATOM 1442 C C . PHE A 1 201 ? -3.232 -1.645 -0.729 1.00 97.00 201 PHE A C 1
ATOM 1444 O O . PHE A 1 201 ? -3.897 -1.286 0.242 1.00 97.00 201 PHE A O 1
ATOM 1451 N N . ASP A 1 202 ? -1.952 -1.985 -0.647 1.00 95.69 202 ASP A N 1
ATOM 1452 C CA . ASP A 1 202 ? -1.219 -2.093 0.608 1.00 95.69 202 ASP A CA 1
ATOM 1453 C C . ASP A 1 202 ? -0.115 -1.039 0.704 1.00 95.69 202 ASP A C 1
ATOM 1455 O O . ASP A 1 202 ? 0.598 -0.744 -0.257 1.00 95.69 202 ASP A O 1
ATOM 1459 N N . LEU A 1 203 ? 0.044 -0.511 1.915 1.00 96.38 203 LEU A N 1
ATOM 1460 C CA . LEU A 1 203 ? 1.131 0.364 2.326 1.00 96.38 203 LEU A CA 1
ATOM 1461 C C . LEU A 1 203 ? 1.827 -0.278 3.525 1.00 96.38 203 LEU A C 1
ATOM 1463 O O . LEU A 1 203 ? 1.189 -0.622 4.526 1.00 96.38 203 LEU A O 1
ATOM 1467 N N . GLY A 1 204 ? 3.144 -0.430 3.460 1.00 95.19 204 GLY A N 1
ATOM 1468 C CA . GLY A 1 204 ? 3.879 -1.037 4.562 1.00 95.19 204 GLY A CA 1
ATOM 1469 C C . GLY A 1 204 ? 5.368 -1.142 4.311 1.00 95.19 204 GLY A C 1
ATOM 1470 O O . GLY A 1 204 ? 5.921 -0.453 3.459 1.00 95.19 204 GLY A O 1
ATOM 1471 N N . PHE A 1 205 ? 6.001 -2.018 5.077 1.00 94.56 205 PHE A N 1
ATOM 1472 C CA . PHE A 1 205 ? 7.366 -2.461 4.844 1.00 94.56 205 PHE A CA 1
ATOM 1473 C C . PHE A 1 205 ? 7.348 -3.928 4.429 1.00 94.56 205 PHE A C 1
ATOM 1475 O O . PHE A 1 205 ? 6.367 -4.635 4.666 1.00 94.56 205 PHE A O 1
ATOM 1482 N N . ASN A 1 206 ? 8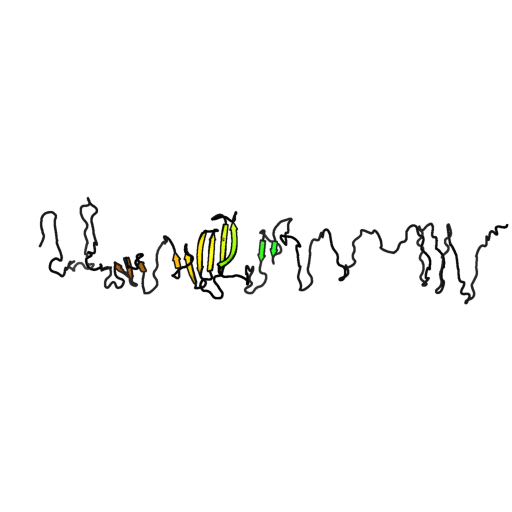.443 -4.417 3.854 1.00 89.69 206 ASN A N 1
ATOM 1483 C CA . ASN A 1 206 ? 8.561 -5.842 3.567 1.00 89.69 206 ASN A CA 1
ATOM 1484 C C . ASN A 1 206 ? 8.285 -6.683 4.820 1.00 89.69 206 ASN A C 1
ATOM 1486 O O . ASN A 1 206 ? 8.724 -6.346 5.925 1.00 89.69 206 ASN A O 1
ATOM 1490 N N . ALA A 1 207 ? 7.490 -7.738 4.636 1.00 84.19 207 ALA A N 1
ATOM 1491 C CA . ALA A 1 207 ? 6.992 -8.621 5.690 1.00 84.19 207 ALA A CA 1
ATOM 1492 C C . ALA A 1 207 ? 6.208 -7.928 6.831 1.00 84.19 207 ALA A C 1
ATOM 1494 O O . ALA A 1 207 ? 5.901 -8.565 7.838 1.00 84.19 207 ALA A O 1
ATOM 1495 N N . VAL A 1 208 ? 5.867 -6.640 6.697 1.00 88.44 208 VAL A N 1
ATOM 1496 C CA . VAL A 1 208 ? 5.115 -5.860 7.686 1.00 88.44 208 VAL A CA 1
ATOM 1497 C C . VAL A 1 208 ? 4.068 -5.007 6.968 1.00 88.44 208 VAL A C 1
ATOM 1499 O O . VAL A 1 208 ? 4.324 -3.865 6.578 1.00 88.44 208 VAL A O 1
ATOM 1502 N N . GLN A 1 209 ? 2.851 -5.537 6.840 1.00 85.69 209 GLN A N 1
ATOM 1503 C CA . GLN A 1 209 ? 1.711 -4.734 6.394 1.00 85.69 209 GLN A CA 1
ATOM 1504 C C . GLN A 1 209 ? 1.345 -3.711 7.478 1.00 85.69 209 GLN A C 1
ATOM 1506 O O . GLN A 1 209 ? 1.041 -4.083 8.612 1.00 85.69 209 GLN A O 1
ATOM 1511 N N . ALA A 1 210 ? 1.354 -2.425 7.125 1.00 94.12 210 ALA A N 1
ATOM 1512 C CA . ALA A 1 210 ? 0.928 -1.360 8.030 1.00 94.12 210 ALA A CA 1
ATOM 1513 C C . ALA A 1 210 ? -0.538 -0.985 7.781 1.00 94.12 210 ALA A C 1
ATOM 1515 O O . ALA A 1 210 ? -1.328 -0.932 8.722 1.00 94.12 210 ALA A O 1
ATOM 1516 N N . MET A 1 211 ? -0.907 -0.762 6.518 1.00 97.56 211 MET A N 1
ATOM 1517 C CA . MET A 1 211 ? -2.256 -0.398 6.099 1.00 97.56 211 MET A CA 1
ATOM 1518 C C . MET A 1 211 ? -2.653 -1.156 4.832 1.00 97.56 211 MET A C 1
ATOM 1520 O O . MET A 1 211 ? -1.858 -1.274 3.903 1.00 97.56 211 MET A O 1
ATOM 1524 N N . SER A 1 212 ? -3.903 -1.603 4.785 1.00 96.88 212 SER A N 1
ATOM 1525 C CA . SER A 1 212 ? -4.519 -2.246 3.627 1.00 96.88 212 SER A CA 1
ATOM 1526 C C . SER A 1 212 ? -5.827 -1.552 3.283 1.00 96.88 212 SER A C 1
ATOM 1528 O O . SER A 1 212 ? -6.625 -1.246 4.163 1.00 96.88 212 SER A O 1
ATOM 1530 N N . ILE A 1 213 ? -6.076 -1.330 1.998 1.00 98.25 213 ILE A N 1
ATOM 1531 C CA . ILE A 1 213 ? -7.335 -0.794 1.485 1.00 98.25 213 ILE A CA 1
ATOM 1532 C C . ILE A 1 213 ? -7.921 -1.828 0.534 1.00 98.25 213 ILE A C 1
ATOM 1534 O O . ILE A 1 213 ? -7.381 -2.068 -0.545 1.00 98.25 213 ILE A O 1
ATOM 1538 N N . LEU A 1 214 ? -9.029 -2.446 0.934 1.00 98.06 214 LEU A N 1
ATOM 1539 C CA . LEU A 1 214 ? -9.763 -3.389 0.098 1.00 98.06 214 LEU A CA 1
ATOM 1540 C C . LEU A 1 214 ? -10.500 -2.649 -1.024 1.00 98.06 214 LEU A C 1
ATOM 1542 O O . LEU A 1 214 ? -10.998 -1.542 -0.824 1.00 98.06 214 LEU A O 1
ATOM 1546 N N . ALA A 1 215 ? -10.669 -3.289 -2.178 1.00 97.88 215 ALA A N 1
ATOM 1547 C CA . ALA A 1 215 ? -11.434 -2.758 -3.305 1.00 97.88 215 ALA A CA 1
ATOM 1548 C C . ALA A 1 215 ? -12.919 -2.539 -2.955 1.00 97.88 215 ALA A C 1
ATOM 1550 O O . ALA A 1 215 ? -13.563 -1.668 -3.533 1.00 97.88 215 ALA A O 1
ATOM 1551 N N . GLY A 1 216 ? -13.443 -3.251 -1.948 1.00 96.31 216 GLY A N 1
ATOM 1552 C CA . GLY A 1 216 ? -14.751 -2.964 -1.335 1.00 96.31 216 GLY A CA 1
ATOM 1553 C C . GLY A 1 216 ? -14.806 -1.671 -0.494 1.00 96.31 216 GLY A C 1
ATOM 1554 O O . GLY A 1 216 ? -15.862 -1.306 0.033 1.00 96.31 216 GLY A O 1
ATOM 1555 N N . GLY A 1 217 ? -13.677 -0.973 -0.342 1.00 97.81 217 GLY A N 1
ATOM 1556 C CA . GLY A 1 217 ? -13.545 0.315 0.338 1.00 97.81 217 GLY A CA 1
ATOM 1557 C C . GLY A 1 217 ? -13.316 0.241 1.849 1.00 97.81 217 GLY A C 1
ATOM 1558 O O . GLY A 1 217 ? -13.475 1.257 2.519 1.00 97.81 217 GLY A O 1
ATOM 1559 N N . ASN A 1 218 ? -12.999 -0.933 2.399 1.00 98.44 218 ASN A N 1
ATOM 1560 C CA . ASN A 1 218 ? -12.641 -1.069 3.812 1.00 98.44 218 ASN A CA 1
ATOM 1561 C C . ASN A 1 218 ? -11.139 -0.822 3.996 1.00 98.44 218 ASN A C 1
ATOM 1563 O O . ASN A 1 218 ? -10.329 -1.350 3.232 1.00 98.44 218 ASN A O 1
ATOM 1567 N N . VAL A 1 219 ? -10.778 -0.050 5.018 1.00 98.56 219 VAL A N 1
ATOM 1568 C CA . VAL A 1 219 ? -9.394 0.262 5.383 1.00 98.56 219 VAL A CA 1
ATOM 1569 C C . VAL A 1 219 ? -9.027 -0.495 6.655 1.00 98.56 219 VAL A C 1
ATOM 1571 O O . VAL A 1 219 ? -9.687 -0.354 7.680 1.00 98.56 219 VAL A O 1
ATOM 1574 N N . GLY A 1 220 ? -7.965 -1.288 6.598 1.00 97.94 220 GLY A N 1
ATOM 1575 C CA . GLY A 1 220 ? -7.358 -1.955 7.742 1.00 97.94 220 GLY A CA 1
ATOM 1576 C C . GLY A 1 220 ? -6.037 -1.291 8.116 1.00 97.94 220 GLY A C 1
ATOM 1577 O O . GLY A 1 220 ? -5.234 -0.981 7.239 1.00 97.94 220 GLY A O 1
ATOM 1578 N N . ILE A 1 221 ? -5.790 -1.083 9.408 1.00 97.88 221 ILE A N 1
ATOM 1579 C CA . ILE A 1 221 ? -4.482 -0.704 9.958 1.00 97.88 221 ILE A CA 1
ATOM 1580 C C . ILE A 1 221 ? -4.037 -1.838 10.879 1.00 97.88 221 ILE A C 1
ATOM 1582 O O . ILE A 1 221 ? -4.713 -2.139 11.861 1.00 97.88 221 ILE A O 1
ATOM 1586 N N . GLY A 1 222 ? -2.933 -2.503 10.541 1.00 95.75 222 GLY A N 1
ATOM 1587 C CA . GLY A 1 222 ? -2.475 -3.720 11.226 1.00 95.75 222 GLY A CA 1
ATOM 1588 C C . GLY A 1 222 ? -3.331 -4.972 10.967 1.00 95.75 222 GLY A C 1
ATOM 1589 O O . GLY A 1 222 ? -3.094 -6.003 11.585 1.00 95.75 222 GLY A O 1
ATOM 1590 N N . THR A 1 223 ? -4.310 -4.904 10.059 1.00 95.12 223 THR A N 1
ATOM 1591 C CA . THR A 1 223 ? -5.143 -6.032 9.609 1.00 95.12 223 THR A CA 1
ATOM 1592 C C . THR A 1 223 ? -5.349 -5.954 8.097 1.00 95.12 223 THR A C 1
ATOM 1594 O O . THR A 1 223 ? -5.480 -4.864 7.541 1.00 95.12 223 THR A O 1
ATOM 1597 N N . THR A 1 224 ? -5.380 -7.104 7.426 1.00 94.19 224 THR A N 1
ATOM 1598 C CA . THR A 1 224 ? -5.592 -7.215 5.970 1.00 94.19 224 THR A CA 1
ATOM 1599 C C . THR A 1 224 ? -7.014 -7.635 5.606 1.00 94.19 224 THR A C 1
ATOM 1601 O O . THR A 1 224 ? -7.373 -7.636 4.429 1.00 94.19 224 THR A O 1
ATOM 1604 N N . ILE A 1 225 ? -7.835 -7.976 6.603 1.00 94.31 225 ILE A N 1
ATOM 1605 C CA . ILE A 1 225 ? -9.214 -8.440 6.423 1.00 94.31 225 ILE A CA 1
ATOM 1606 C C . ILE A 1 225 ? -10.149 -7.569 7.280 1.00 94.31 225 ILE A C 1
ATOM 1608 O O . ILE A 1 225 ? -10.811 -8.082 8.180 1.00 94.31 225 ILE A O 1
ATOM 1612 N N . PRO A 1 226 ? -10.191 -6.240 7.051 1.00 97.38 226 PRO A N 1
ATOM 1613 C CA . PRO A 1 226 ? -11.071 -5.357 7.805 1.00 97.38 226 PRO A CA 1
ATOM 1614 C C . PRO A 1 226 ? -12.545 -5.726 7.578 1.00 97.38 226 PRO A C 1
ATOM 1616 O O . PRO A 1 226 ? -13.059 -5.687 6.454 1.00 97.38 226 PRO A O 1
ATOM 1619 N N . SER A 1 227 ? -13.231 -6.045 8.671 1.00 95.06 227 SER A N 1
ATOM 1620 C CA . SER A 1 227 ? -14.667 -6.337 8.735 1.00 95.06 227 SER A CA 1
ATOM 1621 C C . SER A 1 227 ? -15.530 -5.070 8.746 1.00 95.06 227 SER A C 1
ATOM 1623 O O . SER A 1 227 ? -16.715 -5.117 8.418 1.00 95.06 227 SER A O 1
ATOM 1625 N N . GLN A 1 228 ? -14.924 -3.926 9.072 1.00 95.19 228 GLN A N 1
ATOM 1626 C CA . GLN A 1 228 ? -15.552 -2.606 9.117 1.00 95.19 228 GLN A CA 1
ATOM 1627 C C . GLN A 1 228 ? -14.904 -1.641 8.119 1.00 95.19 228 GLN A C 1
ATOM 1629 O O . GLN A 1 228 ? -13.832 -1.902 7.575 1.00 95.19 228 GLN A O 1
ATOM 1634 N N . LYS A 1 229 ? -15.543 -0.487 7.880 1.00 95.75 229 LYS A N 1
ATOM 1635 C CA . LYS A 1 229 ? -15.018 0.539 6.956 1.00 95.75 229 LYS A CA 1
ATOM 1636 C C . LYS A 1 229 ? -13.632 1.047 7.344 1.00 95.75 229 LYS A C 1
ATOM 1638 O O . LYS A 1 229 ? -12.820 1.315 6.464 1.00 95.75 229 LYS A O 1
ATOM 1643 N N . LEU A 1 230 ? -13.379 1.153 8.642 1.00 96.62 230 LEU A N 1
ATOM 1644 C CA . LEU A 1 230 ? -12.060 1.360 9.212 1.00 96.62 230 LEU A CA 1
ATOM 1645 C C . LEU A 1 230 ? -11.903 0.375 10.367 1.00 96.62 230 LEU A C 1
ATOM 1647 O O . LEU A 1 230 ? -12.693 0.410 11.307 1.00 96.62 230 LEU A O 1
ATOM 1651 N N . GLU A 1 231 ? -10.891 -0.476 10.300 1.00 97.19 231 GLU A N 1
ATOM 1652 C CA . GLU A 1 231 ? -10.528 -1.390 11.378 1.00 97.19 231 GLU A CA 1
ATOM 1653 C C . GLU A 1 231 ? -9.062 -1.173 11.743 1.00 97.19 231 GLU A C 1
ATOM 1655 O O . GLU A 1 231 ? -8.191 -1.152 10.873 1.00 97.19 231 GLU A O 1
ATOM 1660 N N . VAL A 1 232 ? -8.782 -0.988 13.032 1.00 96.44 232 VAL A N 1
ATOM 1661 C CA . VAL A 1 232 ? -7.420 -0.830 13.546 1.00 96.44 232 VAL A CA 1
ATOM 1662 C C . VAL A 1 232 ? -7.148 -1.962 14.522 1.00 96.44 232 VAL A C 1
ATOM 1664 O O . VAL A 1 232 ? -7.756 -2.025 15.587 1.00 96.44 232 VAL A O 1
ATOM 1667 N N . ALA A 1 233 ? -6.211 -2.840 14.178 1.00 95.12 233 ALA A N 1
ATOM 1668 C CA . ALA A 1 233 ? -5.729 -3.891 15.062 1.00 95.12 233 ALA A CA 1
ATOM 1669 C C . ALA A 1 233 ? -4.708 -3.308 16.055 1.00 95.12 233 ALA A C 1
ATOM 1671 O O . ALA A 1 233 ? -3.498 -3.485 15.917 1.00 95.12 233 ALA A O 1
ATOM 1672 N N . GLY A 1 234 ? -5.192 -2.547 17.039 1.00 93.81 234 GLY A N 1
ATOM 1673 C CA . GLY A 1 234 ? -4.350 -1.925 18.058 1.00 93.81 234 GLY A CA 1
ATOM 1674 C C . GLY A 1 234 ? -5.005 -0.742 18.768 1.00 93.81 234 GLY A C 1
ATOM 1675 O O . GLY A 1 234 ? -6.194 -0.475 18.624 1.00 93.81 234 GLY A O 1
ATOM 1676 N N . ILE A 1 235 ? -4.203 -0.016 19.550 1.00 93.38 235 ILE A N 1
ATOM 1677 C CA . ILE A 1 235 ? -4.651 1.166 20.300 1.00 93.38 235 ILE A CA 1
ATOM 1678 C C . ILE A 1 235 ? -4.644 2.398 19.389 1.00 93.38 235 ILE A C 1
ATOM 1680 O O . ILE A 1 235 ? -3.630 2.711 18.763 1.00 93.38 235 ILE A O 1
ATOM 1684 N N . VAL A 1 236 ? -5.746 3.152 19.385 1.00 95.25 236 VAL A N 1
ATOM 1685 C CA . VAL A 1 236 ? -5.870 4.428 18.666 1.00 95.25 236 VAL A CA 1
ATOM 1686 C C . VAL A 1 236 ? -5.727 5.595 19.641 1.00 95.25 236 VAL A C 1
ATOM 1688 O O . VAL A 1 236 ? -6.499 5.729 20.587 1.00 95.25 236 VAL A O 1
ATOM 1691 N N . LYS A 1 237 ? -4.757 6.482 19.393 1.00 95.75 237 LYS A N 1
ATOM 1692 C CA . LYS A 1 237 ? -4.629 7.759 20.108 1.00 95.75 237 LYS A CA 1
ATOM 1693 C C . LYS A 1 237 ? -5.251 8.877 19.270 1.00 95.75 237 LYS A C 1
ATOM 1695 O O . LYS A 1 237 ? -4.729 9.210 18.211 1.00 95.75 237 LYS A O 1
ATOM 1700 N N . SER A 1 238 ? -6.325 9.487 19.763 1.00 94.12 238 SER A N 1
ATOM 1701 C CA . SER A 1 238 ? -7.038 10.589 19.101 1.00 94.12 238 SER A CA 1
ATOM 1702 C C . SER A 1 238 ? -7.204 11.787 20.035 1.00 94.12 238 SER A C 1
ATOM 1704 O O . SER A 1 238 ? -7.386 11.607 21.236 1.00 94.12 238 SER A O 1
ATOM 1706 N N . SER A 1 239 ? -7.204 13.009 19.495 1.00 95.25 239 SER A N 1
ATOM 1707 C CA . SER A 1 239 ? -7.541 14.222 20.261 1.00 95.25 239 SER A CA 1
ATOM 1708 C C . SER A 1 239 ? -9.029 14.312 20.619 1.00 95.25 239 SER A C 1
ATOM 1710 O O . SER A 1 239 ? -9.388 14.983 21.582 1.00 95.25 239 SER A O 1
ATOM 1712 N N . GLY A 1 240 ? -9.891 13.626 19.866 1.00 89.06 240 GLY A N 1
ATOM 1713 C CA . GLY A 1 240 ? -11.319 13.507 20.133 1.00 89.06 240 GLY A CA 1
ATOM 1714 C C . GLY A 1 240 ? -11.984 12.510 19.188 1.00 89.06 240 GLY A C 1
ATOM 1715 O O . GLY A 1 240 ? -11.450 12.207 18.120 1.00 89.06 240 GLY A O 1
ATOM 1716 N N . VAL A 1 241 ? -13.154 12.014 19.588 1.00 89.19 241 VAL A N 1
ATOM 1717 C CA . VAL A 1 241 ? -14.001 11.123 18.787 1.00 89.19 241 VAL A CA 1
ATOM 1718 C C . VAL A 1 241 ? -15.343 11.818 18.570 1.00 89.19 241 VAL A C 1
ATOM 1720 O O . VAL A 1 241 ? -16.045 12.122 19.531 1.00 89.19 241 VAL A O 1
ATOM 1723 N N . TYR A 1 242 ? -15.692 12.082 17.310 1.00 85.19 242 TYR A N 1
ATOM 1724 C CA . TYR A 1 242 ? -16.957 12.714 16.929 1.00 85.19 242 TYR A CA 1
ATOM 1725 C C . TYR A 1 242 ? -17.878 11.681 16.282 1.00 85.19 242 TYR A C 1
ATOM 1727 O O . TYR A 1 242 ? -17.735 11.366 15.101 1.00 85.19 242 TYR A O 1
ATOM 1735 N N . ALA A 1 243 ? -18.847 11.174 17.039 1.00 84.19 243 ALA A N 1
ATOM 1736 C CA . ALA A 1 243 ? -19.886 10.309 16.498 1.00 84.19 243 ALA A CA 1
ATOM 1737 C C . ALA A 1 243 ? -21.001 11.159 15.869 1.00 84.19 243 ALA A C 1
ATOM 1739 O O . ALA A 1 243 ? -21.861 11.679 16.570 1.00 84.19 243 ALA A O 1
ATOM 1740 N N . ARG A 1 244 ? -20.948 11.357 14.544 1.00 79.75 244 ARG A N 1
ATOM 1741 C CA . ARG A 1 244 ? -21.910 12.200 13.798 1.00 79.75 244 ARG A CA 1
ATOM 1742 C C . ARG A 1 244 ? -23.141 11.448 13.282 1.00 79.75 244 ARG A C 1
ATOM 1744 O O . ARG A 1 244 ? -24.011 12.073 12.682 1.00 79.75 244 ARG A O 1
ATOM 1751 N N . GLY A 1 245 ? -23.179 10.127 13.440 1.00 80.81 245 GLY A N 1
ATOM 1752 C CA . GLY A 1 245 ? -24.356 9.320 13.121 1.00 80.81 245 GLY A CA 1
ATOM 1753 C C . GLY A 1 245 ? -25.416 9.432 14.217 1.00 80.81 245 GLY A C 1
ATOM 1754 O O . GLY A 1 245 ? -25.083 9.702 15.369 1.00 80.81 245 GLY A O 1
ATOM 1755 N N . ALA A 1 246 ? -26.678 9.175 13.864 1.00 82.62 246 ALA A N 1
ATOM 1756 C CA . ALA A 1 246 ? -27.801 9.180 14.810 1.00 82.62 246 ALA A CA 1
ATOM 1757 C C . ALA A 1 246 ? -27.644 8.137 15.936 1.00 82.62 246 ALA A C 1
ATOM 1759 O O . ALA A 1 246 ? -28.238 8.267 17.005 1.00 82.62 246 ALA A O 1
ATOM 1760 N N . ASP A 1 247 ? -26.813 7.120 15.706 1.00 81.94 247 ASP A N 1
ATOM 1761 C CA . ASP A 1 247 ? -26.566 6.042 16.657 1.00 81.94 247 ASP A CA 1
ATOM 1762 C C . ASP A 1 247 ? -25.615 6.445 17.796 1.00 81.94 247 ASP A C 1
ATOM 1764 O O . ASP A 1 247 ? -25.522 5.715 18.772 1.00 81.94 247 ASP A O 1
ATOM 1768 N N . GLY A 1 248 ? -24.926 7.592 17.729 1.00 85.62 248 GLY A N 1
ATOM 1769 C CA . GLY A 1 248 ? -24.021 8.045 18.793 1.00 85.62 248 GLY A CA 1
ATOM 1770 C C . GLY A 1 248 ? -22.683 7.284 18.886 1.00 85.62 248 GLY A C 1
ATOM 1771 O O . GLY A 1 248 ? -22.233 6.671 17.918 1.00 85.62 248 GLY A O 1
ATOM 1772 N N . LEU A 1 249 ? -21.992 7.377 20.034 1.00 89.06 249 LEU A N 1
ATOM 1773 C CA . LEU A 1 249 ? -20.697 6.721 20.288 1.00 89.06 249 LEU A CA 1
ATOM 1774 C C . LEU A 1 249 ? -20.886 5.440 21.106 1.00 89.06 249 LEU A C 1
ATOM 1776 O O . LEU A 1 249 ? -21.401 5.476 22.221 1.00 89.06 249 LEU A O 1
ATOM 1780 N N . GLN A 1 250 ? -20.400 4.321 20.579 1.00 86.31 250 GLN A N 1
ATOM 1781 C CA . GLN A 1 250 ? -20.431 3.020 21.242 1.00 86.31 250 GLN A CA 1
ATOM 1782 C C . GLN A 1 250 ? -19.019 2.594 21.649 1.00 86.31 250 GLN A C 1
ATOM 1784 O O . GLN A 1 250 ? -18.115 2.577 20.817 1.00 86.31 250 GLN A O 1
ATOM 1789 N N . LEU A 1 251 ? -18.845 2.217 22.917 1.00 86.50 251 LEU A N 1
ATOM 1790 C CA . LEU A 1 251 ? -17.670 1.515 23.427 1.00 86.50 251 LEU A CA 1
ATOM 1791 C C . LEU A 1 251 ? -18.110 0.102 23.827 1.00 86.50 251 LEU A C 1
ATOM 1793 O O . LEU A 1 251 ? -18.805 -0.088 24.831 1.00 86.50 251 LEU A O 1
ATOM 1797 N N . GLN A 1 252 ? -17.756 -0.869 22.990 1.00 80.88 252 GLN A N 1
ATOM 1798 C CA . GLN A 1 252 ? -18.105 -2.280 23.149 1.00 80.88 252 GLN A CA 1
ATOM 1799 C C . GLN A 1 252 ? -16.908 -3.052 23.717 1.00 80.88 252 GLN A C 1
ATOM 1801 O O . GLN A 1 252 ? -15.762 -2.713 23.423 1.00 80.88 252 GLN A O 1
ATOM 1806 N N . ASP A 1 253 ? -17.187 -4.066 24.532 1.00 74.62 253 ASP A N 1
ATOM 1807 C CA . ASP A 1 253 ? -16.206 -5.072 24.947 1.00 74.62 253 ASP A CA 1
ATOM 1808 C C . ASP A 1 253 ? -16.111 -6.206 23.906 1.00 74.62 253 ASP A C 1
ATOM 1810 O O . ASP A 1 253 ? -16.996 -6.345 23.056 1.00 74.62 253 ASP A O 1
ATOM 1814 N N . ASP A 1 254 ? -15.061 -7.027 23.972 1.00 68.69 254 ASP A N 1
ATOM 1815 C CA . ASP A 1 254 ? -14.769 -8.116 23.024 1.00 68.69 254 ASP A CA 1
ATOM 1816 C C . ASP A 1 254 ? -15.898 -9.162 22.896 1.00 68.69 254 ASP A C 1
ATOM 1818 O O . ASP A 1 254 ? -16.067 -9.777 21.842 1.00 68.69 254 ASP A O 1
ATOM 1822 N N . GLY A 1 255 ? -16.733 -9.305 23.927 1.00 70.25 255 GLY A N 1
ATOM 1823 C CA . GLY A 1 255 ? -17.934 -10.143 23.935 1.00 70.25 255 GLY A CA 1
ATOM 1824 C C . GLY A 1 255 ? -19.185 -9.519 23.300 1.00 70.25 255 GLY A C 1
ATOM 1825 O O . GLY A 1 255 ? -20.264 -10.097 23.416 1.00 70.25 255 GLY A O 1
ATOM 1826 N N . GLY A 1 256 ? -19.088 -8.335 22.684 1.00 67.81 256 GLY A N 1
ATOM 1827 C CA . GLY A 1 256 ? -20.230 -7.615 22.100 1.00 67.81 256 GLY A CA 1
ATOM 1828 C C . GLY A 1 256 ? -21.144 -6.941 23.131 1.00 67.81 256 GLY A C 1
ATOM 1829 O O . GLY A 1 256 ? -22.183 -6.382 22.775 1.00 67.81 256 GLY A O 1
ATOM 1830 N N . ASN A 1 257 ? -20.763 -6.965 24.411 1.00 69.81 257 ASN A N 1
ATOM 1831 C CA . ASN A 1 257 ? -21.481 -6.272 25.471 1.00 69.81 257 ASN A CA 1
ATOM 1832 C C . ASN A 1 257 ? -21.156 -4.774 25.442 1.00 69.81 257 ASN A C 1
ATOM 1834 O O . ASN A 1 257 ? -19.999 -4.365 25.326 1.00 69.81 257 ASN A O 1
ATOM 1838 N N . TYR A 1 258 ? -22.180 -3.938 25.597 1.00 68.88 258 TYR A N 1
ATOM 1839 C CA . TYR A 1 258 ? -22.004 -2.492 25.678 1.00 68.88 258 TYR A CA 1
ATOM 1840 C C . TYR A 1 258 ? -21.443 -2.100 27.043 1.00 68.88 258 TYR A C 1
ATOM 1842 O O . TYR A 1 258 ? -22.141 -2.185 28.055 1.00 68.88 258 TYR A O 1
ATOM 1850 N N . GLY A 1 259 ? -20.196 -1.625 27.063 1.00 79.12 259 GLY A N 1
ATOM 1851 C CA . GLY A 1 259 ? -19.615 -1.007 28.249 1.00 79.12 259 GLY A CA 1
ATOM 1852 C C . GLY A 1 259 ? -20.230 0.370 28.471 1.00 79.12 259 GLY A C 1
ATOM 1853 O O . GLY A 1 259 ? -20.933 0.595 29.454 1.00 79.12 259 GLY A O 1
ATOM 1854 N N . ILE A 1 260 ? -20.008 1.281 27.519 1.00 87.25 260 ILE A N 1
ATOM 1855 C CA . ILE A 1 260 ? -20.531 2.652 27.549 1.00 87.25 260 ILE A CA 1
ATOM 1856 C C . ILE A 1 260 ? -21.142 2.983 26.190 1.00 87.25 260 ILE A C 1
ATOM 1858 O O . ILE A 1 260 ? -20.525 2.791 25.143 1.00 87.25 260 ILE A O 1
ATOM 1862 N N . PHE A 1 261 ? -22.342 3.541 26.218 1.00 86.50 261 PHE A N 1
ATOM 1863 C CA . PHE A 1 261 ? -23.038 4.069 25.063 1.00 86.50 261 PHE A CA 1
ATOM 1864 C C . PHE A 1 261 ? -23.333 5.550 25.268 1.00 86.50 261 PHE A C 1
ATOM 1866 O O . PHE A 1 261 ? -23.877 5.930 26.296 1.00 86.50 261 PHE A O 1
ATOM 1873 N N . ILE A 1 262 ? -23.015 6.398 24.300 1.00 89.25 262 ILE A N 1
ATOM 1874 C CA . ILE A 1 262 ? -23.403 7.808 24.302 1.00 89.25 262 ILE A CA 1
ATOM 1875 C C . ILE A 1 262 ? -24.352 8.003 23.133 1.00 89.25 262 ILE A C 1
ATOM 1877 O O . ILE A 1 262 ? -23.913 8.080 21.988 1.00 89.25 262 ILE A O 1
ATOM 1881 N N . LYS A 1 263 ? -25.648 8.084 23.427 1.00 85.25 263 LYS A N 1
ATOM 1882 C CA . LYS A 1 263 ? -26.692 8.309 22.427 1.00 85.25 263 LYS A CA 1
ATOM 1883 C C . LYS A 1 263 ? -26.543 9.695 21.806 1.00 85.25 263 LYS A C 1
ATOM 1885 O O . LYS A 1 263 ? -26.138 10.641 22.492 1.00 85.25 263 LYS A O 1
ATOM 1890 N N . ASP A 1 264 ? -26.947 9.839 20.546 1.00 83.81 264 ASP A N 1
ATOM 1891 C CA . ASP A 1 264 ? -27.136 11.167 19.964 1.00 83.81 264 ASP A CA 1
ATOM 1892 C C . ASP A 1 264 ? -28.079 12.014 20.849 1.00 83.81 264 ASP A C 1
ATOM 1894 O O . ASP A 1 264 ? -29.055 11.518 21.420 1.00 83.81 264 ASP A O 1
ATOM 1898 N N . GLY A 1 265 ? -27.724 13.281 21.069 1.00 83.56 265 GLY A N 1
ATOM 1899 C CA . GLY A 1 265 ? -28.355 14.145 22.081 1.00 83.56 265 GLY A CA 1
ATOM 1900 C C . GLY A 1 265 ? -27.808 14.013 23.519 1.00 83.56 265 GLY A C 1
ATOM 1901 O O . GLY A 1 265 ? -28.280 14.709 24.428 1.00 83.56 265 GLY A O 1
ATOM 1902 N N . GLY A 1 266 ? -26.791 13.171 23.744 1.00 86.69 266 GLY A N 1
ATOM 1903 C CA . GLY A 1 266 ? -25.903 13.223 24.914 1.00 86.69 266 GLY A CA 1
ATOM 1904 C C . GLY A 1 266 ? -26.333 12.427 26.150 1.00 86.69 266 GLY A C 1
ATOM 1905 O O . GLY A 1 266 ? -25.812 12.683 27.233 1.00 86.69 266 GLY A O 1
ATOM 1906 N N . ASN A 1 267 ? -27.283 11.496 26.033 1.00 92.62 267 ASN A N 1
ATOM 1907 C CA . ASN A 1 267 ? -27.577 10.556 27.122 1.00 92.62 267 ASN A CA 1
ATOM 1908 C C . ASN A 1 267 ? -26.525 9.438 27.146 1.00 92.62 267 ASN A C 1
ATOM 1910 O O . ASN A 1 267 ? -26.213 8.873 26.099 1.00 92.62 267 ASN A O 1
ATOM 1914 N N . VAL A 1 268 ? -26.017 9.094 28.328 1.00 93.62 268 VAL A N 1
ATOM 1915 C CA . VAL A 1 268 ? -25.009 8.045 28.518 1.00 93.62 268 VAL A CA 1
ATOM 1916 C C . VAL A 1 268 ? -25.661 6.797 29.115 1.00 93.62 268 VAL A C 1
ATOM 1918 O O . VAL A 1 268 ? -26.245 6.849 30.193 1.00 93.62 268 VAL A O 1
ATOM 1921 N N . GLY A 1 269 ? -25.568 5.670 28.420 1.00 91.62 269 GLY A N 1
ATOM 1922 C CA . GLY A 1 269 ? -25.907 4.343 28.918 1.00 91.62 269 GLY A CA 1
ATOM 1923 C C . GLY A 1 269 ? -24.657 3.591 29.375 1.00 91.62 269 GLY A C 1
ATOM 1924 O O . GLY A 1 269 ? -23.635 3.622 28.697 1.00 91.62 269 GLY A O 1
ATOM 1925 N N . ILE A 1 270 ? -24.730 2.893 30.505 1.00 89.69 270 ILE A N 1
ATOM 1926 C CA . ILE A 1 270 ? -23.730 1.902 30.929 1.00 89.69 270 ILE A CA 1
ATOM 1927 C C . ILE A 1 270 ? -24.466 0.570 31.049 1.00 89.69 270 ILE A C 1
ATOM 1929 O O . ILE A 1 270 ? -25.429 0.475 31.810 1.00 89.69 270 ILE A O 1
ATOM 1933 N N . GLY A 1 271 ? -24.079 -0.429 30.250 1.00 86.00 271 GLY A N 1
ATOM 1934 C CA . GLY A 1 271 ? -24.815 -1.698 30.144 1.00 86.00 271 GLY A CA 1
ATOM 1935 C C . GLY A 1 271 ? -26.167 -1.612 29.412 1.00 86.00 271 GLY A C 1
ATOM 1936 O O . GLY A 1 271 ? -26.970 -2.537 29.500 1.00 86.00 271 GLY A O 1
ATOM 1937 N N . THR A 1 272 ? -26.453 -0.510 28.704 1.00 85.75 272 THR A N 1
ATOM 1938 C CA . THR A 1 272 ? -27.674 -0.321 27.895 1.00 85.75 272 THR A CA 1
ATOM 1939 C C . THR A 1 272 ? -27.419 0.583 26.687 1.00 85.75 272 THR A C 1
ATOM 1941 O O . THR A 1 272 ? -26.698 1.573 26.800 1.00 85.75 272 THR A O 1
ATOM 1944 N N . THR A 1 273 ? -28.043 0.283 25.544 1.00 88.38 273 THR A N 1
ATOM 1945 C CA . THR A 1 273 ? -28.062 1.138 24.338 1.00 88.38 273 THR A CA 1
ATOM 1946 C C . THR A 1 273 ? -29.280 2.046 24.247 1.00 88.38 273 THR A C 1
ATOM 1948 O O . THR A 1 273 ? -29.323 2.938 23.409 1.00 88.38 273 THR A O 1
ATOM 1951 N N . ASP A 1 274 ? -30.262 1.874 25.129 1.00 89.50 274 ASP A N 1
ATOM 1952 C CA . ASP A 1 274 ? -31.469 2.700 25.158 1.00 89.50 274 ASP A CA 1
ATOM 1953 C C . ASP A 1 274 ? -31.580 3.457 26.487 1.00 89.50 274 ASP A C 1
ATOM 1955 O O . ASP A 1 274 ? -32.475 3.166 27.291 1.00 89.50 274 ASP A O 1
ATOM 1959 N N . PRO A 1 275 ? -30.667 4.414 26.763 1.00 92.75 275 PRO A N 1
ATOM 1960 C CA . PRO A 1 275 ? -30.724 5.212 27.977 1.00 92.75 275 PRO A CA 1
ATOM 1961 C C . PRO A 1 275 ? -31.960 6.120 27.961 1.00 92.75 275 PRO A C 1
ATOM 1963 O O . PRO A 1 275 ? -32.100 6.993 27.096 1.00 92.75 275 PRO A O 1
ATOM 1966 N N . THR A 1 276 ? -32.851 5.942 28.940 1.00 92.00 276 THR A N 1
ATOM 1967 C CA . THR A 1 276 ? -34.077 6.756 29.083 1.00 92.00 276 THR A CA 1
ATOM 1968 C C . THR A 1 276 ? -33.865 8.021 29.921 1.00 92.00 276 THR A C 1
ATOM 1970 O O . THR A 1 276 ? -34.774 8.837 30.052 1.00 92.00 276 THR A O 1
ATOM 1973 N N . ALA A 1 277 ? -32.664 8.205 30.474 1.00 91.00 277 ALA A N 1
ATOM 1974 C CA . ALA A 1 277 ? -32.239 9.367 31.253 1.00 91.00 277 ALA A CA 1
ATOM 1975 C C . ALA A 1 277 ? -30.829 9.824 30.829 1.00 91.00 277 ALA A C 1
ATOM 1977 O O . ALA A 1 277 ? -30.174 9.168 30.020 1.00 91.00 277 ALA A O 1
ATOM 1978 N N . LYS A 1 278 ? -30.347 10.954 31.372 1.00 91.25 278 LYS A N 1
ATOM 1979 C CA . LYS A 1 278 ? -29.015 11.504 31.039 1.00 91.25 278 LYS A CA 1
ATOM 1980 C C . LYS A 1 278 ? -27.868 10.546 31.371 1.00 91.25 278 LYS A C 1
ATOM 1982 O O . LYS A 1 278 ? -26.895 10.513 30.626 1.00 91.25 278 LYS A O 1
ATOM 1987 N N . LEU A 1 279 ? -28.012 9.769 32.442 1.00 92.50 279 LEU A N 1
ATOM 1988 C CA . LEU A 1 279 ? -27.167 8.630 32.779 1.00 92.50 279 LEU A CA 1
ATOM 1989 C C . LEU A 1 279 ? -28.087 7.459 33.157 1.00 92.50 279 LEU A C 1
ATOM 1991 O O . LEU A 1 279 ? -28.847 7.579 34.115 1.00 92.50 279 LEU A O 1
ATOM 1995 N N . ASP A 1 280 ? -28.043 6.362 32.403 1.00 90.06 280 ASP A N 1
ATOM 1996 C CA . ASP A 1 280 ? -28.813 5.133 32.651 1.00 90.06 280 ASP A CA 1
ATOM 1997 C C . ASP A 1 280 ? -27.830 3.968 32.822 1.00 90.06 280 ASP A C 1
ATOM 1999 O O . ASP A 1 280 ? -27.135 3.587 31.881 1.00 90.06 280 ASP A O 1
ATOM 2003 N N . VAL A 1 281 ? -27.722 3.442 34.043 1.00 89.88 281 VAL A N 1
ATOM 2004 C CA . VAL A 1 281 ? -26.819 2.333 34.374 1.00 89.88 281 VAL A CA 1
ATOM 2005 C C . VAL A 1 281 ? -27.660 1.088 34.607 1.00 89.88 281 VAL A C 1
ATOM 2007 O O . VAL A 1 281 ? -28.393 1.007 35.593 1.00 89.88 281 VAL A O 1
ATOM 2010 N N . ARG A 1 282 ? -27.532 0.105 33.716 1.00 86.31 282 ARG A N 1
ATOM 2011 C CA . ARG A 1 282 ? -28.208 -1.188 33.825 1.00 86.31 282 ARG A CA 1
ATOM 2012 C C . ARG A 1 282 ? -27.189 -2.289 34.039 1.00 86.31 282 ARG A C 1
ATOM 2014 O O . ARG A 1 282 ? -26.076 -2.253 33.525 1.00 86.31 282 ARG A O 1
ATOM 2021 N N . VAL A 1 283 ? -27.587 -3.276 34.823 1.00 81.50 283 VAL A N 1
ATOM 2022 C CA . VAL A 1 283 ? -26.770 -4.438 35.161 1.00 81.50 283 VAL A CA 1
ATOM 2023 C C . VAL A 1 283 ? -27.551 -5.702 34.841 1.00 81.50 283 VAL A C 1
ATOM 2025 O O . VAL A 1 283 ? -28.781 -5.718 34.899 1.00 81.50 283 VAL A O 1
ATOM 2028 N N . SER A 1 284 ? -26.841 -6.767 34.485 1.00 73.62 284 SER A N 1
ATOM 2029 C CA . SER A 1 284 ? -27.431 -8.091 34.302 1.00 73.62 284 SER A CA 1
ATOM 2030 C C . SER A 1 284 ? -27.972 -8.634 35.629 1.00 73.62 284 SER A C 1
ATOM 2032 O O . SER A 1 284 ? -27.473 -8.290 36.703 1.00 73.62 284 SER A O 1
ATOM 2034 N N . ASN A 1 285 ? -28.982 -9.505 35.556 1.00 68.50 285 ASN A N 1
ATOM 2035 C CA . ASN A 1 285 ? -29.656 -10.062 36.732 1.00 68.50 285 ASN A CA 1
ATOM 2036 C C . ASN A 1 285 ? -28.664 -10.595 37.783 1.00 68.50 285 ASN A C 1
ATOM 2038 O O . ASN A 1 285 ? -27.836 -11.453 37.484 1.00 68.50 285 ASN A O 1
ATOM 2042 N N . GLY A 1 286 ? -28.781 -10.091 39.016 1.00 61.66 286 GLY A N 1
ATOM 2043 C CA . GLY A 1 286 ? -27.974 -10.506 40.169 1.00 61.66 286 GLY A CA 1
ATOM 2044 C C . GLY A 1 286 ? -26.718 -9.670 40.443 1.00 61.66 286 GLY A C 1
ATOM 2045 O O . GLY A 1 286 ? -26.067 -9.894 41.460 1.00 61.66 286 GLY A O 1
ATOM 2046 N N . ALA A 1 287 ? -26.383 -8.697 39.591 1.00 64.62 287 ALA A N 1
ATOM 2047 C CA . ALA A 1 287 ? -25.293 -7.755 39.838 1.00 64.62 287 ALA A CA 1
ATOM 2048 C C . ALA A 1 287 ? -25.805 -6.434 40.444 1.00 64.62 287 ALA A C 1
ATOM 2050 O O . ALA A 1 287 ? -26.941 -6.029 40.213 1.00 64.62 287 ALA A O 1
ATOM 2051 N N . SER A 1 288 ? -24.949 -5.741 41.198 1.00 69.06 288 SER A N 1
ATOM 2052 C CA . SER A 1 288 ? -25.218 -4.388 41.707 1.00 69.06 288 SER A CA 1
ATOM 2053 C C . SER A 1 288 ? -24.404 -3.362 40.924 1.00 69.06 288 SER A C 1
ATOM 2055 O O . SER A 1 288 ? -23.198 -3.537 40.746 1.00 69.06 288 SER A O 1
ATOM 2057 N N . ALA A 1 289 ? -25.026 -2.254 40.515 1.00 76.69 289 ALA A N 1
ATOM 2058 C CA . ALA A 1 289 ? -24.302 -1.109 39.970 1.00 76.69 289 ALA A CA 1
ATOM 2059 C C . ALA A 1 289 ? -23.590 -0.361 41.109 1.00 76.69 289 ALA A C 1
ATOM 2061 O O . ALA A 1 289 ? -24.225 0.291 41.938 1.00 76.69 289 ALA A O 1
ATOM 2062 N N . ARG A 1 290 ? -22.259 -0.458 41.176 1.00 77.94 290 ARG A N 1
ATOM 2063 C CA . ARG A 1 290 ? -21.450 0.307 42.138 1.00 77.94 290 ARG A CA 1
ATOM 2064 C C . ARG A 1 290 ? -21.039 1.630 41.490 1.00 77.94 290 ARG A C 1
ATOM 2066 O O . ARG A 1 290 ? -20.158 1.640 40.642 1.00 77.94 290 ARG A O 1
ATOM 2073 N N . ILE A 1 291 ? -21.680 2.732 41.886 1.00 81.12 291 ILE A N 1
ATOM 2074 C CA . ILE A 1 291 ? -21.417 4.080 41.335 1.00 81.12 291 ILE A CA 1
ATOM 2075 C C . ILE A 1 291 ? -20.294 4.796 42.103 1.00 81.12 291 ILE A C 1
ATOM 2077 O O . ILE A 1 291 ? -19.543 5.577 41.528 1.00 81.12 291 ILE A O 1
ATOM 2081 N N . ALA A 1 292 ? -20.142 4.499 43.396 1.00 77.62 292 ALA A N 1
ATOM 2082 C CA . ALA A 1 292 ? -19.082 5.037 44.239 1.00 77.62 292 ALA A CA 1
ATOM 2083 C C . ALA A 1 292 ? -18.532 3.930 45.156 1.00 77.62 292 ALA A C 1
ATOM 2085 O O . ALA A 1 292 ? -19.295 3.147 45.724 1.00 77.62 292 ALA A O 1
ATOM 2086 N N . SER A 1 293 ? -17.208 3.837 45.284 1.00 70.62 293 SER A N 1
ATOM 2087 C CA . SER A 1 293 ? -16.526 2.877 46.159 1.00 70.62 293 SER A CA 1
ATOM 2088 C C . SER A 1 293 ? -15.240 3.495 46.696 1.00 70.62 293 SER A C 1
ATOM 2090 O O . SER A 1 293 ? -14.600 4.286 46.011 1.00 70.62 293 SER A O 1
ATOM 2092 N N . LEU A 1 294 ? -14.859 3.119 47.914 1.00 71.44 294 LEU A N 1
ATOM 2093 C CA . LEU A 1 294 ? -13.609 3.536 48.547 1.00 71.44 294 LEU A CA 1
ATOM 2094 C C . LEU A 1 294 ? -12.479 2.553 48.231 1.00 71.44 294 LEU A C 1
ATOM 2096 O O . LEU A 1 294 ? -12.707 1.342 48.181 1.00 71.44 294 LEU A O 1
ATOM 2100 N N . THR A 1 295 ? -11.258 3.070 48.096 1.00 71.06 295 THR A N 1
ATOM 2101 C CA . THR A 1 295 ? -10.038 2.269 48.263 1.00 71.06 295 THR A CA 1
ATOM 2102 C C . THR A 1 295 ? -9.838 2.029 49.767 1.00 71.06 295 THR A C 1
ATOM 2104 O O . THR A 1 295 ? -10.108 2.945 50.555 1.00 71.06 295 THR A O 1
ATOM 2107 N N . PRO A 1 296 ? -9.384 0.841 50.214 1.00 64.50 296 PRO A N 1
ATOM 2108 C CA . PRO A 1 296 ? -9.086 0.614 51.628 1.00 64.50 296 PRO A CA 1
ATOM 2109 C C . PRO A 1 296 ? -8.188 1.728 52.194 1.00 64.50 296 PRO A C 1
ATOM 2111 O O . PRO A 1 296 ? -7.124 1.995 51.641 1.00 64.50 296 PRO A O 1
ATOM 2114 N N . GLY A 1 297 ? -8.634 2.399 53.263 1.00 64.19 297 GLY A N 1
ATOM 2115 C CA . GLY A 1 297 ? -7.892 3.493 53.910 1.00 64.19 297 GLY A CA 1
ATOM 2116 C C . GLY A 1 297 ? -8.304 4.928 53.537 1.00 64.19 297 GLY A C 1
ATOM 2117 O O . GLY A 1 297 ? -7.631 5.858 53.965 1.00 64.19 297 GLY A O 1
ATOM 2118 N N . THR A 1 298 ? -9.393 5.137 52.785 1.00 69.94 298 THR A N 1
ATOM 2119 C CA . THR A 1 298 ? -9.985 6.479 52.554 1.00 69.94 298 THR A CA 1
ATOM 2120 C C . THR A 1 298 ? -11.346 6.627 53.242 1.00 69.94 298 THR A C 1
ATOM 2122 O O . THR A 1 298 ? -12.085 5.654 53.350 1.00 69.94 298 THR A O 1
ATOM 2125 N N . GLU A 1 299 ? -11.670 7.833 53.728 1.00 61.94 299 GLU A N 1
ATOM 2126 C CA . GLU A 1 299 ? -12.728 8.037 54.737 1.00 61.94 299 GLU A CA 1
ATOM 2127 C C . GLU A 1 299 ? -14.161 8.195 54.197 1.00 61.94 299 GLU A C 1
ATOM 2129 O O . GLU A 1 299 ? -15.104 7.978 54.954 1.00 61.94 299 GLU A O 1
ATOM 2134 N N . SER A 1 300 ? -14.395 8.546 52.925 1.00 63.09 300 SER A N 1
ATOM 2135 C CA . SER A 1 300 ? -15.764 8.627 52.371 1.00 63.09 300 SER A CA 1
ATOM 2136 C C . SER A 1 300 ? -15.832 8.563 50.843 1.00 63.09 300 SER A C 1
ATOM 2138 O O . SER A 1 300 ? -15.073 9.236 50.151 1.00 63.09 300 SER A O 1
ATOM 2140 N N . ALA A 1 301 ? -16.799 7.804 50.321 1.00 63.59 301 ALA A N 1
ATOM 2141 C CA . ALA A 1 301 ? -17.295 7.910 48.950 1.00 63.59 301 ALA A CA 1
ATOM 2142 C C . ALA A 1 301 ? -18.772 8.312 49.032 1.00 63.59 301 ALA A C 1
ATOM 2144 O O . ALA A 1 301 ? -19.558 7.607 49.663 1.00 63.59 301 ALA A O 1
ATOM 2145 N N . TYR A 1 302 ? -19.151 9.445 48.441 1.00 63.12 302 TYR A N 1
ATOM 2146 C CA . TYR A 1 302 ? -20.526 9.942 48.477 1.00 63.12 302 TYR A CA 1
ATOM 2147 C C . TYR A 1 302 ? -21.062 10.183 47.065 1.00 63.12 302 TYR A C 1
ATOM 2149 O O . TYR A 1 302 ? -20.345 10.656 46.185 1.00 63.12 302 TYR A O 1
ATOM 2157 N N . LEU A 1 303 ? -22.339 9.860 46.860 1.00 76.75 303 LEU A N 1
ATOM 2158 C CA . LEU A 1 303 ? -23.100 10.229 45.670 1.00 76.75 303 LEU A CA 1
ATOM 2159 C C . LEU A 1 303 ? -23.932 11.467 46.017 1.00 76.75 303 LEU A C 1
ATOM 2161 O O . LEU A 1 303 ? -24.820 11.404 46.864 1.00 76.75 303 LEU A O 1
ATOM 2165 N N . ASN A 1 304 ? -23.596 12.604 45.413 1.00 67.75 304 ASN A N 1
ATOM 2166 C CA . ASN A 1 304 ? -24.236 13.884 45.695 1.00 67.75 304 ASN A CA 1
ATOM 2167 C C . ASN A 1 304 ? -25.379 14.138 44.706 1.00 67.75 304 ASN A C 1
ATOM 2169 O O . ASN A 1 304 ? -25.164 14.144 43.494 1.00 67.75 304 ASN A O 1
ATOM 2173 N N . PHE A 1 305 ? -26.575 14.387 45.227 1.00 72.06 305 PHE A N 1
ATOM 2174 C CA . PHE A 1 305 ? -27.748 14.745 44.441 1.00 72.06 305 PHE A CA 1
ATOM 2175 C C . PHE A 1 305 ? -28.065 16.221 44.701 1.00 72.06 305 PHE A C 1
ATOM 2177 O O . PHE A 1 305 ? -28.420 16.586 45.821 1.00 72.06 305 PHE A O 1
ATOM 2184 N N . GLN A 1 306 ? -27.930 17.073 43.683 1.00 60.16 306 GLN A N 1
ATOM 2185 C CA . GLN A 1 306 ? -28.219 18.509 43.765 1.00 60.16 306 GLN A CA 1
ATOM 2186 C C . GLN A 1 306 ? -29.277 18.888 42.727 1.00 60.16 306 GLN A C 1
ATOM 2188 O O . GLN A 1 306 ? -29.128 18.552 41.552 1.00 60.16 306 GLN A O 1
ATOM 2193 N N . ASP A 1 307 ? -30.320 19.602 43.148 1.00 61.97 307 ASP A N 1
ATOM 2194 C CA . ASP A 1 307 ? -31.266 20.236 42.228 1.00 61.97 307 ASP A CA 1
ATOM 2195 C C . ASP A 1 307 ? -30.724 21.600 41.759 1.00 61.97 307 ASP A C 1
ATOM 2197 O O . ASP A 1 307 ? -30.107 22.350 42.519 1.00 61.97 307 ASP A O 1
ATOM 2201 N N . ARG A 1 308 ? -30.953 21.929 40.483 1.00 58.19 308 ARG A N 1
ATOM 2202 C CA . ARG A 1 308 ? -30.574 23.206 39.860 1.00 58.19 308 ARG A CA 1
ATOM 2203 C C . ARG A 1 308 ? -31.488 24.360 40.281 1.00 58.19 308 ARG A C 1
ATOM 2205 O O . ARG A 1 308 ? -31.124 25.513 40.060 1.00 58.19 308 ARG A O 1
ATOM 2212 N N . ALA A 1 309 ? -32.652 24.069 40.860 1.00 52.75 309 ALA A N 1
ATOM 2213 C CA . ALA A 1 309 ? -33.534 25.050 41.477 1.00 52.75 309 ALA A CA 1
ATOM 2214 C C . ALA A 1 309 ? -33.478 24.911 43.006 1.00 52.75 309 ALA A C 1
ATOM 2216 O O . ALA A 1 309 ? -33.636 23.820 43.542 1.00 52.75 309 ALA A O 1
ATOM 2217 N N . SER A 1 310 ? -33.281 26.018 43.729 1.00 52.16 310 SER A N 1
ATOM 2218 C CA . SER A 1 310 ? -33.171 26.066 45.201 1.00 52.16 310 SER A CA 1
ATOM 2219 C C . SER A 1 310 ? -34.461 25.711 45.969 1.00 52.16 310 SER A C 1
ATOM 2221 O O . SER A 1 310 ? -34.672 26.219 47.067 1.00 52.16 310 SER A O 1
ATOM 2223 N N . ILE A 1 311 ? -35.342 24.878 45.409 1.00 54.81 311 ILE A N 1
ATOM 2224 C CA . ILE A 1 311 ? -36.630 24.495 46.005 1.00 54.81 311 ILE A CA 1
ATOM 2225 C C . ILE A 1 311 ? -36.965 22.990 45.913 1.00 54.81 311 ILE A C 1
ATOM 2227 O O . ILE A 1 311 ? -38.040 22.604 46.363 1.00 54.81 311 ILE A O 1
ATOM 2231 N N . GLY A 1 312 ? -36.095 22.122 45.379 1.00 48.84 312 GLY A N 1
ATOM 2232 C CA . GLY A 1 312 ? -36.397 20.692 45.211 1.00 48.84 312 GLY A CA 1
ATOM 2233 C C . GLY A 1 312 ? -35.621 19.765 46.146 1.00 48.84 312 GLY A C 1
ATOM 2234 O O . GLY A 1 312 ? -34.397 19.818 46.230 1.00 48.84 312 GLY A O 1
ATOM 2235 N N . TYR A 1 313 ? -36.339 18.882 46.839 1.00 54.44 313 TYR A N 1
ATOM 2236 C CA . TYR A 1 313 ? -35.761 17.792 47.621 1.00 54.44 313 TYR A CA 1
ATOM 2237 C C . TYR A 1 313 ? -34.968 16.836 46.720 1.00 54.44 313 TYR A C 1
ATOM 2239 O O . TYR A 1 313 ? -35.520 16.252 45.788 1.00 54.44 313 TYR A O 1
ATOM 2247 N N . SER A 1 314 ? -33.704 16.589 47.049 1.00 59.50 314 SER A N 1
ATOM 2248 C CA . SER A 1 314 ? -32.962 15.451 46.509 1.00 59.50 314 SER A CA 1
ATOM 2249 C C . SER A 1 314 ? -33.403 14.175 47.231 1.00 59.50 314 SER A C 1
ATOM 2251 O O . SER A 1 314 ? -32.906 13.869 48.313 1.00 59.50 314 SER A O 1
ATOM 2253 N N . SER A 1 315 ? -34.372 13.446 46.678 1.00 61.34 315 SER A N 1
ATOM 2254 C CA . SER A 1 315 ? -34.872 12.198 47.268 1.00 61.34 315 SER A CA 1
ATOM 2255 C C . SER A 1 315 ? -34.232 10.972 46.620 1.00 61.34 315 SER A C 1
ATOM 2257 O O . SER A 1 315 ? -34.293 10.807 45.403 1.00 61.34 315 SER A O 1
ATOM 2259 N N . VAL A 1 316 ? -33.689 10.068 47.436 1.00 68.81 316 VAL A N 1
ATOM 2260 C CA . VAL A 1 316 ? -33.358 8.703 47.009 1.00 68.81 316 VAL A CA 1
ATOM 2261 C C . VAL A 1 316 ? -34.570 7.828 47.306 1.00 68.81 316 VAL A C 1
ATOM 2263 O O . VAL A 1 316 ? -34.875 7.555 48.464 1.00 68.81 316 VAL A O 1
ATOM 2266 N N . THR A 1 317 ? -35.289 7.409 46.269 1.00 65.25 317 THR A N 1
ATOM 2267 C CA . THR A 1 317 ? -36.419 6.483 46.405 1.00 65.25 317 THR A CA 1
ATOM 2268 C C . THR A 1 317 ? -35.956 5.082 46.044 1.00 65.25 317 THR A C 1
ATOM 2270 O O . THR A 1 317 ? -35.575 4.830 44.904 1.00 65.25 317 THR A O 1
ATOM 2273 N N . ALA A 1 318 ? -36.008 4.159 47.002 1.00 63.62 318 ALA A N 1
ATOM 2274 C CA . ALA A 1 318 ? -35.795 2.743 46.742 1.00 63.62 318 ALA A CA 1
ATOM 2275 C C . ALA A 1 318 ? -37.139 2.006 46.768 1.00 63.62 318 ALA A C 1
ATOM 2277 O O . ALA A 1 318 ? -37.921 2.169 47.702 1.00 63.62 318 ALA A O 1
ATOM 2278 N N . MET A 1 319 ? -37.423 1.200 45.747 1.00 56.59 319 MET A N 1
ATOM 2279 C CA . MET A 1 319 ? -38.658 0.415 45.661 1.00 56.59 319 MET A CA 1
ATOM 2280 C C . MET A 1 319 ? -38.354 -1.058 45.977 1.00 56.59 319 MET A C 1
ATOM 2282 O O . MET A 1 319 ? -37.709 -1.731 45.179 1.00 56.59 319 MET A O 1
ATOM 2286 N N . GLY A 1 320 ? -38.792 -1.557 47.143 1.00 56.59 320 GLY A N 1
ATOM 2287 C CA . GLY A 1 320 ? -38.623 -2.957 47.581 1.00 56.59 320 GLY A CA 1
ATOM 2288 C C . GLY A 1 320 ? -38.227 -3.108 49.061 1.00 56.59 320 GLY A C 1
ATOM 2289 O O . GLY A 1 320 ? -37.705 -2.169 49.656 1.00 56.59 320 GLY A O 1
ATOM 2290 N N . LEU A 1 321 ? -38.470 -4.287 49.661 1.00 46.97 321 LEU A N 1
ATOM 2291 C CA . LEU A 1 321 ? -38.380 -4.560 51.117 1.00 46.97 321 LEU A CA 1
ATOM 2292 C C . LEU A 1 321 ? -36.981 -4.407 51.774 1.00 46.97 321 LEU A C 1
ATOM 2294 O O . LEU A 1 321 ? -36.843 -4.671 52.965 1.00 46.97 321 LEU A O 1
ATOM 2298 N N . SER A 1 322 ? -35.946 -3.973 51.049 1.00 60.19 322 SER A N 1
ATOM 2299 C CA . SER A 1 322 ? -34.570 -3.841 51.565 1.00 60.19 322 SER A CA 1
ATOM 2300 C C . SER A 1 322 ? -33.748 -2.773 50.819 1.00 60.19 322 SER A C 1
ATOM 2302 O O . SER A 1 322 ? -32.608 -3.019 50.432 1.00 60.19 322 SER A O 1
ATOM 2304 N N . GLY A 1 323 ? -34.356 -1.625 50.499 1.00 65.94 323 GLY A N 1
ATOM 2305 C CA . GLY A 1 323 ? -33.885 -0.770 49.399 1.00 65.94 323 GLY A CA 1
ATOM 2306 C C . GLY A 1 323 ? -32.921 0.388 49.706 1.00 65.94 323 GLY A C 1
ATOM 2307 O O . GLY A 1 323 ? -32.245 0.849 48.792 1.00 65.94 323 GLY A O 1
ATOM 2308 N N . LEU A 1 324 ? -32.817 0.880 50.940 1.00 66.81 324 LEU A N 1
ATOM 2309 C CA . LEU A 1 324 ? -31.877 1.954 51.286 1.00 66.81 324 LEU A CA 1
ATOM 2310 C C . LEU A 1 324 ? -31.406 1.756 52.724 1.00 66.81 324 LEU A C 1
ATOM 2312 O O . LEU A 1 324 ? -32.185 1.909 53.657 1.00 66.81 324 LEU A O 1
ATOM 2316 N N . GLU A 1 325 ? -30.137 1.399 52.903 1.00 65.38 325 GLU A N 1
ATOM 2317 C CA . GLU A 1 325 ? -29.542 1.249 54.228 1.00 65.38 325 GLU A CA 1
ATOM 2318 C C . GLU A 1 325 ? -28.595 2.425 54.509 1.00 65.38 325 GLU A C 1
ATOM 2320 O O . GLU A 1 325 ? -27.466 2.475 54.021 1.00 65.38 325 GLU A O 1
ATOM 2325 N N . LEU A 1 326 ? -29.066 3.391 55.303 1.00 65.81 326 LEU A N 1
ATOM 2326 C CA . LEU A 1 326 ? -28.277 4.527 55.781 1.00 65.81 326 LEU A CA 1
ATOM 2327 C C . LEU A 1 326 ? -27.523 4.115 57.052 1.00 65.81 326 LEU A C 1
ATOM 2329 O O . LEU A 1 326 ? -28.038 4.176 58.172 1.00 65.81 326 LEU A O 1
ATOM 2333 N N . ARG A 1 327 ? -26.280 3.660 56.881 1.00 58.06 327 ARG A N 1
ATOM 2334 C CA . ARG A 1 327 ? -25.381 3.332 57.995 1.00 58.06 327 ARG A CA 1
ATOM 2335 C C . ARG A 1 327 ? -24.453 4.496 58.300 1.00 58.06 327 ARG A C 1
ATOM 2337 O O . ARG A 1 327 ? -23.717 4.958 57.435 1.00 58.06 327 ARG A O 1
ATOM 2344 N N . THR A 1 328 ? -24.422 4.903 59.563 1.00 57.81 328 THR A N 1
ATOM 2345 C CA . THR A 1 328 ? -23.232 5.550 60.132 1.00 57.81 328 THR A CA 1
ATOM 2346 C C . THR A 1 328 ? -22.358 4.476 60.786 1.00 57.81 328 THR A C 1
ATOM 2348 O O . THR A 1 328 ? -22.883 3.404 61.098 1.00 57.81 328 THR A O 1
ATOM 2351 N N . PRO A 1 329 ? -21.062 4.730 61.057 1.00 56.00 329 PRO A N 1
ATOM 2352 C CA . PRO A 1 329 ? -20.191 3.755 61.718 1.00 56.00 329 PRO A CA 1
ATOM 2353 C C . PRO A 1 329 ? -20.754 3.181 63.031 1.00 56.00 329 PRO A C 1
ATOM 2355 O O . PRO A 1 329 ? -20.403 2.064 63.387 1.00 56.00 329 PRO A O 1
ATOM 2358 N N . ASN A 1 330 ? -21.647 3.910 63.724 1.00 50.03 330 ASN A N 1
ATOM 2359 C CA . ASN A 1 330 ? -22.113 3.570 65.074 1.00 50.03 330 ASN A CA 1
ATOM 2360 C C . ASN A 1 330 ? -23.647 3.609 65.285 1.00 50.03 330 ASN A C 1
ATOM 2362 O O . ASN A 1 330 ? -24.097 3.507 66.428 1.00 50.03 330 ASN A O 1
ATOM 2366 N N . LYS A 1 331 ? -24.479 3.768 64.242 1.00 55.25 331 LYS A N 1
ATOM 2367 C CA . LYS A 1 331 ? -25.951 3.663 64.363 1.00 55.25 331 LYS A CA 1
ATOM 2368 C C . LYS A 1 331 ? -26.640 3.487 63.006 1.00 55.25 331 LYS A C 1
ATOM 2370 O O . LYS A 1 331 ? -26.279 4.160 62.036 1.00 55.25 331 LYS A O 1
ATOM 2375 N N . HIS A 1 332 ? -27.667 2.636 62.968 1.00 53.84 332 HIS A N 1
ATOM 2376 C CA . HIS A 1 332 ? -28.637 2.590 61.872 1.00 53.84 332 HIS A CA 1
ATOM 2377 C C . HIS A 1 332 ? -29.527 3.836 61.958 1.00 53.84 332 HIS A C 1
ATOM 2379 O O . HIS A 1 332 ? -30.110 4.099 63.013 1.00 53.84 332 HIS A O 1
ATOM 2385 N N . ILE A 1 333 ? -29.592 4.617 60.881 1.00 58.28 333 ILE A N 1
ATOM 2386 C CA . ILE A 1 333 ? -30.563 5.704 60.744 1.00 58.28 333 ILE A CA 1
ATOM 2387 C C . ILE A 1 333 ? -31.744 5.102 59.979 1.00 58.28 333 ILE A C 1
ATOM 2389 O O . ILE A 1 333 ? -31.558 4.634 58.856 1.00 58.28 333 ILE A O 1
ATOM 2393 N N . PHE A 1 334 ? -32.899 5.022 60.644 1.00 49.56 334 PHE A N 1
ATOM 2394 C CA . PHE A 1 334 ? -34.168 4.619 60.031 1.00 49.56 334 PHE A CA 1
ATOM 2395 C C . PHE A 1 334 ? -34.673 5.697 59.074 1.00 49.56 334 PHE A C 1
ATOM 2397 O O . PHE A 1 334 ? -34.513 6.892 59.419 1.00 49.56 334 PHE A O 1
#

pLDDT: mean 70.12, std 20.47, range [25.48, 98.56]

Foldseek 3Di:
DDDDDPPDDPDDDPDDPDDPPQPAPQEDDDPDDPDQDADAAPHEYDHEYDDPDPPDPNDHPDDDYDHPDDHDDPDDCPDDDDDDPDDPPDDDDPPDPDDDPDDDDPDDFDPDPVGDDWDDDPDDTDDDDDVAADEAVDDDDPDNYDFDDPDPPPDDSDDQDDPPDDAQDKTWDWDADDLDFPRIWTFMWGDRDDVDQLTWTFTDGRVFTQWIAGNVQAIEGSDSDDPDNYHYPDDDDDPDDDDPDQQADFDADPVRFTQWGQGPVQAIEGRDSDRPDNYHYDDDPPDDDDPWDDDPPDDDTDDDDDDPDPPDDPDDDAPDDPGDFDDDPPDTDD

Organism: NCBI:txid1070528

Secondary structure (DSSP, 8-state):
--------------PPS--------S-EE-SS------PPTT-EE-S-EE-----S--------PEE-S--B-SS---SS-S---S---SPPPTT-----S----S-----STT------SSS------SS--EEES-SS-SSSEEE----SSS--S-----TTPPTT-EEEEEEESSSSTTTEEEEEEE--STT-TT-EEEEEETTEEEEEEETTS-EEES-SS-SSSEEESS----S-----STT-EEEE-TTS-EEEEE-TTS-EEES-SS-SSSEEE---TT----S--PPTT-S--------SSTT--------STT---EEETTEEE-

Sequence (334 aa):
MKKLLIGAILTGILISPAISAKFVATQVSTTTLAATFVLKAGDTMTGDLNLPNLNATYGVSAATGVFSGALAASTLDTGQGANELYDMNQNVQTTDTVTFAEVKTSTISAQGAGGLYLVDDGDNGIFIKDGGNVGIGITDPISSLMVQNDIATLGRIARFYDPTMSANDSVYLELGTANSAKNNAQIGFIYAGSSSNSNRFDLGFNAVQAMSILAGGNVGIGTTIPSQKLEVAGIVKSSGVYARGADGLQLQDDGGNYGIFIKDGGNVGIGTTDPTAKLDVRVSNGASARIASLTPGTESAYLNFQDRASIGYSSVTAMGLSGLELRTPNKHIF